Protein AF-0000000079916684 (afdb_homodimer)

Sequence (244 aa):
MSIDHIVPALDAETVTELRAVLAALSDGATPTVSVDRVELPAPVRDAVVQLLALLGEGQSLALGTVADLLTTSQAAEVLGVSDTYVRRLADSGALPIEMRGTHRRFRLSDVLAHREQFPRRSMSIDHIVPALDAETVTELRAVLAALSDGATPTVSVDRVELPAPVRDAVVQLLALLGEGQSLALGTVADLLTTSQAAEVLGVSDTYVRRLADSGALPIEMRGTHRRFRLSDVLAHREQFPRRS

Structure (mmCIF, N/CA/C/O backbone):
data_AF-0000000079916684-model_v1
#
loop_
_entity.id
_entity.type
_entity.pdbx_description
1 polymer 'DNA-binding protein'
#
loop_
_atom_site.group_PDB
_atom_site.id
_atom_site.type_symbol
_atom_site.label_atom_id
_atom_site.label_alt_id
_atom_site.label_comp_id
_atom_site.label_asym_id
_atom_site.label_entity_id
_atom_site.label_seq_id
_atom_site.pdbx_PDB_ins_code
_atom_site.Cartn_x
_atom_site.Cartn_y
_atom_site.Cartn_z
_atom_site.occupancy
_atom_site.B_iso_or_equiv
_atom_site.auth_seq_id
_atom_site.auth_comp_id
_atom_site.auth_asym_id
_atom_site.auth_atom_id
_atom_site.pdbx_PDB_model_num
ATOM 1 N N . MET A 1 1 ? 2.809 9.859 0.798 1 64.69 1 MET A N 1
ATOM 2 C CA . MET A 1 1 ? 2.863 8.648 -0.016 1 64.69 1 MET A CA 1
ATOM 3 C C . MET A 1 1 ? 1.684 8.594 -0.98 1 64.69 1 MET A C 1
ATOM 5 O O . MET A 1 1 ? 0.581 9.023 -0.646 1 64.69 1 MET A O 1
ATOM 9 N N . SER A 1 2 ? 2.039 8.398 -2.258 1 70.94 2 SER A N 1
ATOM 10 C CA . SER A 1 2 ? 0.973 8.383 -3.254 1 70.94 2 SER A CA 1
ATOM 11 C C . SER A 1 2 ? 0.311 7.012 -3.338 1 70.94 2 SER A C 1
ATOM 13 O O . SER A 1 2 ? 0.992 5.996 -3.506 1 70.94 2 SER A O 1
ATOM 15 N N . ILE A 1 3 ? -0.994 7.008 -3.004 1 78 3 ILE A N 1
ATOM 16 C CA . ILE A 1 3 ? -1.747 5.766 -3.127 1 78 3 ILE A CA 1
ATOM 17 C C . ILE A 1 3 ? -2.129 5.535 -4.586 1 78 3 ILE A C 1
ATOM 19 O O . ILE A 1 3 ? -2.83 6.352 -5.191 1 78 3 ILE A O 1
ATOM 23 N N . ASP A 1 4 ? -1.692 4.449 -5.141 1 78.38 4 ASP A N 1
ATOM 24 C CA . ASP A 1 4 ? -1.931 4.164 -6.551 1 78.38 4 ASP A CA 1
ATOM 25 C C . ASP A 1 4 ? -3.146 3.26 -6.734 1 78.38 4 ASP A C 1
ATOM 27 O O . ASP A 1 4 ? -3.932 3.445 -7.664 1 78.38 4 ASP A O 1
ATOM 31 N N . HIS A 1 5 ? -3.262 2.344 -5.777 1 83.88 5 HIS A N 1
ATOM 32 C CA . HIS A 1 5 ? -4.336 1.371 -5.945 1 83.88 5 HIS A CA 1
ATOM 33 C C . HIS A 1 5 ? -4.918 0.956 -4.598 1 83.88 5 HIS A C 1
ATOM 35 O O . HIS A 1 5 ? -4.184 0.835 -3.611 1 83.88 5 HIS A O 1
ATOM 41 N N . ILE A 1 6 ? -6.172 0.781 -4.633 1 89.69 6 ILE A N 1
ATOM 42 C CA . ILE A 1 6 ? -6.852 0.235 -3.465 1 89.69 6 ILE A CA 1
ATOM 43 C C . ILE A 1 6 ? -7.465 -1.119 -3.811 1 89.69 6 ILE A C 1
ATOM 45 O O . ILE A 1 6 ? -8.188 -1.246 -4.805 1 89.69 6 ILE A O 1
ATOM 49 N N . VAL A 1 7 ? -7.125 -2.076 -2.998 1 91 7 VAL A N 1
ATOM 50 C CA . VAL A 1 7 ? -7.781 -3.379 -3.055 1 91 7 VAL A CA 1
ATOM 51 C C . VAL A 1 7 ? -8.891 -3.447 -2.006 1 91 7 VAL A C 1
ATOM 53 O O . VAL A 1 7 ? -8.617 -3.473 -0.804 1 91 7 VAL A O 1
ATOM 56 N N . PRO A 1 8 ? -10.078 -3.516 -2.496 1 89.62 8 PRO A N 1
ATOM 57 C CA . PRO A 1 8 ? -11.156 -3.592 -1.505 1 89.62 8 PRO A CA 1
ATOM 58 C C . PRO A 1 8 ? -11.102 -4.871 -0.675 1 89.62 8 PRO A C 1
ATOM 60 O O . PRO A 1 8 ? -10.539 -5.875 -1.117 1 89.62 8 PRO A O 1
ATOM 63 N N . ALA A 1 9 ? -11.703 -4.805 0.509 1 93.44 9 ALA A N 1
ATOM 64 C CA . ALA A 1 9 ? -11.805 -6 1.345 1 93.44 9 ALA A CA 1
ATOM 65 C C . ALA A 1 9 ? -12.5 -7.133 0.596 1 93.44 9 ALA A C 1
ATOM 67 O O . ALA A 1 9 ? -13.469 -6.902 -0.139 1 93.44 9 ALA A O 1
ATOM 68 N N . LEU A 1 10 ? -11.938 -8.266 0.854 1 94.69 10 LEU A N 1
ATOM 69 C CA . LEU A 1 10 ? -12.523 -9.453 0.245 1 94.69 10 LEU A CA 1
ATOM 70 C C . LEU A 1 10 ? -13.789 -9.867 0.977 1 94.69 10 LEU A C 1
ATOM 72 O O . LEU A 1 10 ? -13.969 -9.547 2.154 1 94.69 10 LEU A O 1
ATOM 76 N N . ASP A 1 11 ? -14.664 -10.562 0.247 1 94.69 11 ASP A N 1
ATOM 77 C CA . ASP A 1 11 ? -15.828 -11.117 0.932 1 94.69 11 ASP A CA 1
ATOM 78 C C . ASP A 1 11 ? -15.422 -12.281 1.84 1 94.69 11 ASP A C 1
ATOM 80 O O . ASP A 1 11 ? -14.32 -12.82 1.716 1 94.69 11 ASP A O 1
ATOM 84 N N . ALA A 1 12 ? -16.266 -12.688 2.805 1 95.12 12 ALA A N 1
ATOM 85 C CA . ALA A 1 12 ? -15.961 -13.664 3.85 1 95.12 12 ALA A CA 1
ATOM 86 C C . ALA A 1 12 ? -15.562 -15.008 3.25 1 95.12 12 ALA A C 1
ATOM 88 O O . ALA A 1 12 ? -14.672 -15.68 3.762 1 95.12 12 ALA A O 1
ATOM 89 N N . GLU A 1 13 ? -16.281 -15.367 2.225 1 95.62 13 GLU A N 1
ATOM 90 C CA . GLU A 1 13 ? -15.984 -16.656 1.591 1 95.62 13 GLU A CA 1
ATOM 91 C C . GLU A 1 13 ? -14.586 -16.656 0.979 1 95.62 13 GLU A C 1
ATOM 93 O O . GLU A 1 13 ? -13.828 -17.609 1.138 1 95.62 13 GLU A O 1
ATOM 98 N N . THR A 1 14 ? -14.25 -15.625 0.333 1 95.56 14 THR A N 1
ATOM 99 C CA . THR A 1 14 ? -12.938 -15.5 -0.302 1 95.56 14 THR A CA 1
ATOM 100 C C . THR A 1 14 ? -11.836 -15.445 0.748 1 95.56 14 THR A C 1
ATOM 102 O O . THR A 1 14 ? -10.758 -16.016 0.559 1 95.56 14 THR A O 1
ATOM 105 N N . VAL A 1 15 ? -12.07 -14.797 1.83 1 96.12 15 VAL A N 1
ATOM 106 C CA . VAL A 1 15 ? -11.102 -14.711 2.918 1 96.12 15 VAL A CA 1
ATOM 107 C C . VAL A 1 15 ? -10.828 -16.109 3.477 1 96.12 15 VAL A C 1
ATOM 109 O O . VAL A 1 15 ? -9.68 -16.484 3.705 1 96.12 15 VAL A O 1
ATOM 112 N N . THR A 1 16 ? -11.906 -16.797 3.74 1 94.69 16 THR A N 1
ATOM 113 C CA . THR A 1 16 ? -11.773 -18.141 4.281 1 94.69 16 THR A CA 1
ATOM 114 C C . THR A 1 16 ? -10.953 -19.031 3.348 1 94.69 16 THR A C 1
ATOM 116 O O . THR A 1 16 ? -10.07 -19.766 3.795 1 94.69 16 THR A O 1
ATOM 119 N N . GLU A 1 17 ? -11.227 -18.922 2.039 1 93.25 17 GLU A N 1
ATOM 120 C CA . GLU A 1 17 ? -10.477 -19.703 1.053 1 93.25 17 GLU A CA 1
ATOM 121 C C . GLU A 1 17 ? -9 -19.312 1.054 1 93.25 17 GLU A C 1
ATOM 123 O O . GLU A 1 17 ? -8.125 -20.172 1.012 1 93.25 17 GLU A O 1
ATOM 128 N N . LEU A 1 18 ? -8.781 -18.047 1.099 1 94.38 18 LEU A N 1
ATOM 129 C CA . LEU A 1 18 ? -7.41 -17.547 1.086 1 94.38 18 LEU A CA 1
ATOM 130 C C . LEU A 1 18 ? -6.652 -18 2.332 1 94.38 18 LEU A C 1
ATOM 132 O O . LEU A 1 18 ? -5.496 -18.406 2.242 1 94.38 18 LEU A O 1
ATOM 136 N N . ARG A 1 19 ? -7.266 -17.969 3.432 1 92 19 ARG A N 1
ATOM 137 C CA . ARG A 1 19 ? -6.621 -18.375 4.676 1 92 19 ARG A CA 1
ATOM 138 C C . ARG A 1 19 ? -6.273 -19.859 4.648 1 92 19 ARG A C 1
ATOM 140 O O . ARG A 1 19 ? -5.254 -20.266 5.207 1 92 19 ARG A O 1
ATOM 147 N N . ALA A 1 20 ? -7.125 -20.594 4.066 1 88.94 20 ALA A N 1
ATOM 148 C CA . ALA A 1 20 ? -6.832 -22.016 3.922 1 88.94 20 ALA A CA 1
ATOM 149 C C . ALA A 1 20 ? -5.586 -22.234 3.072 1 88.94 20 ALA A C 1
ATOM 151 O O . ALA A 1 20 ? -4.754 -23.094 3.389 1 88.94 20 ALA A O 1
ATOM 152 N N . VAL A 1 21 ? -5.484 -21.438 2.006 1 87.38 21 VAL A N 1
ATOM 153 C CA . VAL A 1 21 ? -4.32 -21.531 1.131 1 87.38 21 VAL A CA 1
ATOM 154 C C . VAL A 1 21 ? -3.064 -21.125 1.897 1 87.38 21 VAL A C 1
ATOM 156 O O . VAL A 1 21 ? -2.035 -21.812 1.812 1 87.38 21 VAL A O 1
ATOM 159 N N . LEU A 1 22 ? -3.146 -20.141 2.727 1 88 22 LEU A N 1
ATOM 160 C CA . LEU A 1 22 ? -1.992 -19.609 3.436 1 88 22 LEU A CA 1
ATOM 161 C C . LEU A 1 22 ? -1.571 -20.531 4.57 1 88 22 LEU A C 1
ATOM 163 O O . LEU A 1 22 ? -0.388 -20.594 4.914 1 88 22 LEU A O 1
ATOM 167 N N . ALA A 1 23 ? -2.549 -21.094 5.188 1 83.38 23 ALA A N 1
ATOM 168 C CA . ALA A 1 23 ? -2.256 -22.031 6.27 1 83.38 23 ALA A CA 1
ATOM 169 C C . ALA A 1 23 ? -1.403 -23.203 5.773 1 83.38 23 ALA A C 1
ATOM 171 O O . ALA A 1 23 ? -0.558 -23.719 6.508 1 83.38 23 ALA A O 1
ATOM 172 N N . ALA A 1 24 ? -1.568 -23.5 4.59 1 74.69 24 ALA A N 1
ATOM 173 C CA . ALA A 1 24 ? -0.816 -24.609 4.008 1 74.69 24 ALA A CA 1
ATOM 174 C C . ALA A 1 24 ? 0.635 -24.219 3.75 1 74.69 24 ALA A C 1
ATOM 176 O O . ALA A 1 24 ? 1.522 -25.062 3.715 1 74.69 24 ALA A O 1
ATOM 177 N N . LEU A 1 25 ? 0.892 -22.875 3.604 1 73.56 25 LEU A N 1
ATOM 178 C CA . LEU A 1 25 ? 2.232 -22.359 3.375 1 73.56 25 LEU A CA 1
ATOM 179 C C . LEU A 1 25 ? 3.057 -22.391 4.66 1 73.56 25 LEU A C 1
ATOM 181 O O . LEU A 1 25 ? 4.285 -22.469 4.609 1 73.56 25 LEU A O 1
ATOM 185 N N . SER A 1 26 ? 2.521 -22.094 5.871 1 64.94 26 SER A N 1
ATOM 186 C CA . SER A 1 26 ? 3.195 -21.938 7.156 1 64.94 26 SER A CA 1
ATOM 187 C C . SER A 1 26 ? 3.953 -23.219 7.539 1 64.94 26 SER A C 1
ATOM 189 O O . SER A 1 26 ? 4.77 -23.203 8.461 1 64.94 26 SER A O 1
ATOM 191 N N . ASP A 1 27 ? 3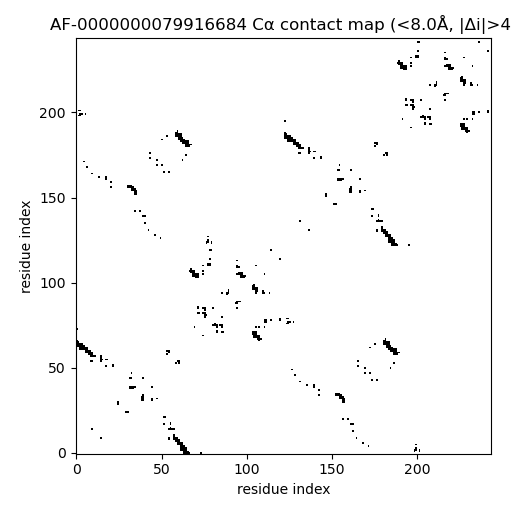.77 -24.344 6.953 1 60.53 27 ASP A N 1
ATOM 192 C CA . ASP A 1 27 ? 4.418 -25.578 7.383 1 60.53 27 ASP A CA 1
ATOM 193 C C . ASP A 1 27 ? 5.91 -25.562 7.051 1 60.53 27 ASP A C 1
ATOM 195 O O . ASP A 1 27 ? 6.586 -26.578 7.16 1 60.53 27 ASP A O 1
ATOM 199 N N . GLY A 1 28 ? 6.5 -24.453 6.992 1 63.53 28 GLY A N 1
ATOM 200 C CA . GLY A 1 28 ? 7.941 -24.312 6.914 1 63.53 28 GLY A CA 1
ATOM 201 C C . GLY A 1 28 ? 8.453 -24.219 5.488 1 63.53 28 GLY A C 1
ATOM 202 O O . GLY A 1 28 ? 9.562 -23.734 5.254 1 63.53 28 GLY A O 1
ATOM 203 N N . ALA A 1 29 ? 7.84 -24.812 4.582 1 75.19 29 ALA A N 1
ATOM 204 C CA . ALA A 1 29 ? 8.391 -24.766 3.23 1 75.19 29 ALA A CA 1
ATOM 205 C C . ALA A 1 29 ? 8.031 -23.438 2.551 1 75.19 29 ALA A C 1
ATOM 207 O O . ALA A 1 29 ? 6.973 -22.859 2.816 1 75.19 29 ALA A O 1
ATOM 208 N N . THR A 1 30 ? 9.031 -22.766 1.977 1 82.94 30 THR A N 1
ATOM 209 C CA . THR A 1 30 ? 8.781 -21.562 1.21 1 82.94 30 THR A CA 1
ATOM 210 C C . THR A 1 30 ? 7.848 -21.844 0.038 1 82.94 30 THR A C 1
ATOM 212 O O . THR A 1 30 ? 8.156 -22.656 -0.831 1 82.94 30 THR A O 1
ATOM 215 N N . PRO A 1 31 ? 6.723 -21.219 0.035 1 87.81 31 PRO A N 1
ATOM 216 C CA . PRO A 1 31 ? 5.777 -21.5 -1.049 1 87.81 31 PRO A CA 1
ATOM 217 C C . PRO A 1 31 ? 6.277 -21.031 -2.408 1 87.81 31 PRO A C 1
ATOM 219 O O . PRO A 1 31 ? 7.078 -20.094 -2.482 1 87.81 31 PRO A O 1
ATOM 222 N N . THR A 1 32 ? 5.891 -21.812 -3.402 1 90.19 32 THR A N 1
ATOM 223 C CA . THR A 1 32 ? 6.141 -21.375 -4.77 1 90.19 32 THR A CA 1
ATOM 224 C C . THR A 1 32 ? 4.957 -20.562 -5.305 1 90.19 32 THR A C 1
ATOM 226 O O . THR A 1 32 ? 3.805 -20.969 -5.16 1 90.19 32 THR A O 1
ATOM 229 N N . VAL A 1 33 ? 5.211 -19.422 -5.809 1 93.06 33 VAL A N 1
ATOM 230 C CA . VAL A 1 33 ? 4.184 -18.609 -6.457 1 93.06 33 VAL A CA 1
ATOM 231 C C . VAL A 1 33 ? 4.473 -18.5 -7.953 1 93.06 33 VAL A C 1
ATOM 233 O O . VAL A 1 33 ? 5.594 -18.188 -8.352 1 93.06 33 VAL A O 1
ATOM 236 N N . SER A 1 34 ? 3.461 -18.812 -8.703 1 92.56 34 SER A N 1
ATOM 237 C CA . SER A 1 34 ? 3.65 -18.797 -10.156 1 92.56 34 SER A CA 1
ATOM 238 C C . SER A 1 34 ? 2.529 -18.031 -10.852 1 92.56 34 SER A C 1
ATOM 240 O O . SER A 1 34 ? 1.405 -17.969 -10.344 1 92.56 34 SER A O 1
ATOM 242 N N . VAL A 1 35 ? 2.852 -17.359 -11.898 1 89.5 35 VAL A N 1
ATOM 243 C CA . VAL A 1 35 ? 1.901 -16.812 -12.867 1 89.5 35 VAL A CA 1
ATOM 244 C C . VAL A 1 35 ? 1.968 -17.625 -14.164 1 89.5 35 VAL A C 1
ATOM 246 O O . VAL A 1 35 ? 3.021 -17.703 -14.797 1 89.5 35 VAL A O 1
ATOM 249 N N . ASP A 1 36 ? 0.863 -18.141 -14.617 1 87.25 36 ASP A N 1
ATOM 250 C CA . ASP A 1 36 ? 0.808 -19.031 -15.781 1 87.25 36 ASP A CA 1
ATOM 251 C C . ASP A 1 36 ? 1.983 -20 -15.789 1 87.25 36 ASP A C 1
ATOM 253 O O . ASP A 1 36 ? 2.688 -20.125 -16.797 1 87.25 36 ASP A O 1
ATOM 257 N N . ARG A 1 37 ? 2.4 -20.578 -14.773 1 82.56 37 ARG A N 1
ATOM 258 C CA . ARG A 1 37 ? 3.365 -21.656 -14.578 1 82.56 37 ARG A CA 1
ATOM 259 C C . ARG A 1 37 ? 4.785 -21.109 -14.484 1 82.56 37 ARG A C 1
ATOM 261 O O . ARG A 1 37 ? 5.746 -21.875 -14.414 1 82.56 37 ARG A O 1
ATOM 268 N N . VAL A 1 38 ? 4.949 -19.891 -14.625 1 88.69 38 VAL A N 1
ATOM 269 C CA . VAL A 1 38 ? 6.266 -19.281 -14.461 1 88.69 38 VAL A CA 1
ATOM 270 C C . VAL A 1 38 ? 6.465 -18.875 -13 1 88.69 38 VAL A C 1
ATOM 272 O O . VAL A 1 38 ? 5.66 -18.109 -12.453 1 88.69 38 VAL A O 1
ATOM 275 N N . GLU A 1 39 ? 7.496 -19.359 -12.438 1 92.19 39 GLU A N 1
ATOM 276 C CA . GLU A 1 39 ? 7.777 -19.047 -11.039 1 92.19 39 GLU A CA 1
ATOM 277 C C . GLU A 1 39 ? 8.312 -17.625 -10.891 1 92.19 39 GLU A C 1
ATOM 279 O O . GLU A 1 39 ? 9.141 -17.172 -11.695 1 92.19 39 GLU A O 1
ATOM 284 N N . LEU A 1 40 ? 7.883 -17.047 -9.852 1 94.44 40 LEU A N 1
ATOM 285 C CA . LEU A 1 40 ? 8.328 -15.68 -9.562 1 94.44 40 LEU A CA 1
ATOM 286 C C . LEU A 1 40 ? 9.648 -15.695 -8.805 1 94.44 40 LEU A C 1
ATOM 288 O O . LEU A 1 40 ? 9.898 -16.594 -8 1 94.44 40 LEU A O 1
ATOM 292 N N . PRO A 1 41 ? 10.516 -14.719 -9.156 1 93.38 41 PRO A N 1
ATOM 293 C CA . PRO A 1 41 ? 11.742 -14.609 -8.352 1 93.38 41 PRO A CA 1
ATOM 294 C C . PRO A 1 41 ? 11.453 -14.414 -6.867 1 93.38 41 PRO A C 1
ATOM 296 O O . PRO A 1 41 ? 10.391 -13.906 -6.5 1 93.38 41 PRO A O 1
ATOM 299 N N . ALA A 1 42 ? 12.414 -14.68 -6.023 1 92.88 42 ALA A N 1
ATOM 300 C CA . ALA A 1 42 ? 12.227 -14.781 -4.578 1 92.88 42 ALA A CA 1
ATOM 301 C C . ALA A 1 42 ? 11.719 -13.477 -3.99 1 92.88 42 ALA A C 1
ATOM 303 O O . ALA A 1 42 ? 10.773 -13.469 -3.199 1 92.88 42 ALA A O 1
ATOM 304 N N . PRO A 1 43 ? 12.297 -12.32 -4.367 1 92.88 43 PRO A N 1
ATOM 305 C CA . PRO A 1 43 ? 11.812 -11.086 -3.756 1 92.88 43 PRO A CA 1
ATOM 306 C C . PRO A 1 43 ? 10.367 -10.766 -4.141 1 92.88 43 PRO A C 1
ATOM 308 O O . PRO A 1 43 ? 9.625 -10.195 -3.342 1 92.88 43 PRO A O 1
ATOM 311 N N . VAL A 1 44 ? 10.023 -11.102 -5.309 1 95.19 44 VAL A N 1
ATOM 312 C CA . VAL A 1 44 ? 8.664 -10.883 -5.785 1 95.19 44 VAL A CA 1
ATOM 313 C C . VAL A 1 44 ? 7.703 -11.836 -5.078 1 95.19 44 VAL A C 1
ATOM 315 O O . VAL A 1 44 ? 6.629 -11.43 -4.625 1 95.19 44 VAL A O 1
ATOM 318 N N . ARG A 1 45 ? 8.125 -13.016 -4.996 1 94.5 45 ARG A N 1
ATOM 319 C CA . ARG A 1 45 ? 7.355 -14.016 -4.258 1 94.5 45 ARG A CA 1
ATOM 320 C C . ARG A 1 45 ? 7.09 -13.555 -2.83 1 94.5 45 ARG A C 1
ATOM 322 O O . ARG A 1 45 ? 5.961 -13.633 -2.346 1 94.5 45 ARG A O 1
ATOM 329 N N . ASP A 1 46 ? 8.109 -13.125 -2.229 1 91.94 46 ASP A N 1
ATOM 330 C CA . ASP A 1 46 ? 7.973 -12.688 -0.841 1 91.94 46 ASP A CA 1
ATOM 331 C C . ASP A 1 46 ? 6.984 -11.531 -0.723 1 91.94 46 ASP A C 1
ATOM 333 O O . ASP A 1 46 ? 6.215 -11.461 0.238 1 91.94 46 ASP A O 1
ATOM 337 N N . ALA A 1 47 ? 6.98 -10.625 -1.659 1 94.06 47 ALA A N 1
ATOM 338 C CA . ALA A 1 47 ? 6.043 -9.508 -1.678 1 94.06 47 ALA A CA 1
ATOM 339 C C . ALA A 1 47 ? 4.609 -9.992 -1.852 1 94.06 47 ALA A C 1
ATOM 341 O O . ALA A 1 47 ? 3.689 -9.484 -1.208 1 94.06 47 ALA A O 1
ATOM 342 N N . VAL A 1 48 ? 4.406 -10.961 -2.701 1 94.88 48 VAL A N 1
ATOM 343 C CA . VAL A 1 48 ? 3.08 -11.516 -2.945 1 94.88 48 VAL A CA 1
ATOM 344 C C . VAL A 1 48 ? 2.562 -12.188 -1.677 1 94.88 48 VAL A C 1
ATOM 346 O O . VAL A 1 48 ? 1.404 -12 -1.295 1 94.88 48 VAL A O 1
ATOM 349 N N . VAL A 1 49 ? 3.395 -12.922 -1.046 1 92.31 49 VAL A N 1
ATOM 350 C CA . VAL A 1 49 ? 2.996 -13.617 0.174 1 92.31 49 VAL A CA 1
ATOM 351 C C . VAL A 1 49 ? 2.59 -12.602 1.238 1 92.31 49 VAL A C 1
ATOM 353 O O . VAL A 1 49 ? 1.622 -12.812 1.972 1 92.31 49 VAL A O 1
ATOM 356 N N . GLN A 1 50 ? 3.336 -11.531 1.309 1 91.44 50 GLN A N 1
ATOM 357 C CA . GLN A 1 50 ? 2.99 -10.484 2.258 1 91.44 50 GLN A CA 1
ATOM 358 C C . GLN A 1 50 ? 1.626 -9.875 1.938 1 91.44 50 GLN A C 1
ATOM 360 O O . GLN A 1 50 ? 0.824 -9.633 2.842 1 91.44 50 GLN A O 1
ATOM 365 N N . LEU A 1 51 ? 1.39 -9.633 0.664 1 94.5 51 LEU A N 1
ATOM 366 C CA . LEU A 1 51 ? 0.097 -9.117 0.228 1 94.5 51 LEU A CA 1
ATOM 367 C C . LEU A 1 51 ? -1.029 -10.062 0.619 1 94.5 51 LEU A C 1
ATOM 369 O O . LEU A 1 51 ? -2.053 -9.633 1.155 1 94.5 51 LEU A O 1
ATOM 373 N N . LEU A 1 52 ? -0.828 -11.336 0.373 1 94.31 52 LEU A N 1
ATOM 374 C CA . LEU A 1 52 ? -1.85 -12.336 0.675 1 94.31 52 LEU A CA 1
ATOM 375 C C . LEU A 1 52 ? -2.154 -12.367 2.168 1 94.31 52 LEU A C 1
ATOM 377 O O . LEU A 1 52 ? -3.311 -12.523 2.566 1 94.31 52 LEU A O 1
ATOM 381 N N . ALA A 1 53 ? -1.105 -12.273 2.949 1 91.75 53 ALA A N 1
ATOM 382 C CA . ALA A 1 53 ? -1.293 -12.258 4.398 1 91.75 53 ALA A CA 1
ATOM 383 C C . ALA A 1 53 ? -2.174 -11.086 4.828 1 91.75 53 ALA A C 1
ATOM 385 O O . ALA A 1 53 ? -3.068 -11.25 5.66 1 91.75 53 ALA A O 1
ATOM 386 N N . LEU A 1 54 ? -1.956 -9.969 4.273 1 91.81 54 LEU A N 1
ATOM 387 C CA . LEU A 1 54 ? -2.725 -8.781 4.629 1 91.81 54 LEU A CA 1
ATOM 388 C C . LEU A 1 54 ? -4.168 -8.906 4.148 1 91.81 54 LEU A C 1
ATOM 390 O O . LEU A 1 54 ? -5.102 -8.555 4.875 1 91.81 54 LEU A O 1
ATOM 394 N N . LEU A 1 55 ? -4.316 -9.438 2.945 1 93.88 55 LEU A N 1
ATOM 395 C CA . LEU A 1 55 ? -5.668 -9.648 2.436 1 93.88 55 LEU A CA 1
ATOM 396 C C . LEU A 1 55 ? -6.445 -10.602 3.334 1 93.88 55 LEU A C 1
ATOM 398 O O . LEU A 1 55 ? -7.648 -10.43 3.533 1 93.88 55 LEU A O 1
ATOM 402 N N . GLY A 1 56 ? -5.727 -11.531 3.803 1 93.25 56 GLY A N 1
ATOM 403 C CA . GLY A 1 56 ? -6.34 -12.523 4.676 1 93.25 56 GLY A CA 1
ATOM 404 C C . GLY A 1 56 ? -6.871 -11.93 5.965 1 93.25 56 GLY A C 1
ATOM 405 O O . GLY A 1 56 ? -7.699 -12.547 6.641 1 93.25 56 GLY A O 1
ATOM 406 N N . GLU A 1 57 ? -6.367 -10.836 6.359 1 90.31 57 GLU A N 1
ATOM 407 C CA . GLU A 1 57 ? -6.859 -10.172 7.562 1 90.31 57 GLU A CA 1
ATOM 408 C C . GLU A 1 57 ? -8.242 -9.57 7.332 1 90.31 57 GLU A C 1
ATOM 410 O O . GLU A 1 57 ? -8.914 -9.156 8.281 1 90.31 57 GLU A O 1
ATOM 415 N N . GLY A 1 58 ? -8.648 -9.492 6.039 1 90.88 58 GLY A N 1
ATOM 416 C CA . GLY A 1 58 ? -10.008 -9.086 5.723 1 90.88 58 GLY A CA 1
ATOM 417 C C . GLY A 1 58 ? -10.172 -7.578 5.641 1 90.88 58 GLY A C 1
ATOM 418 O O . GLY A 1 58 ? -11.297 -7.066 5.719 1 90.88 58 GLY A O 1
ATOM 419 N N . GLN A 1 59 ? -9.164 -6.859 5.59 1 89.31 59 GLN A N 1
ATOM 420 C CA . GLN A 1 59 ? -9.227 -5.406 5.469 1 89.31 59 GLN A CA 1
ATOM 421 C C . GLN A 1 59 ? -8.906 -4.961 4.047 1 89.31 59 GLN A C 1
ATOM 423 O O . GLN A 1 59 ? -8.359 -5.734 3.254 1 89.31 59 GLN A O 1
ATOM 428 N N . SER A 1 60 ? -9.406 -3.727 3.707 1 93.81 60 SER A N 1
ATOM 429 C CA . SER A 1 60 ? -8.953 -3.123 2.457 1 93.81 60 SER A CA 1
ATOM 430 C C . SER A 1 60 ? -7.48 -2.744 2.523 1 93.81 60 SER A C 1
ATOM 432 O O . SER A 1 60 ? -6.953 -2.459 3.602 1 93.81 60 SER A O 1
ATOM 434 N N . LEU A 1 61 ? -6.887 -2.838 1.315 1 93.06 61 LEU A N 1
ATOM 435 C CA . LEU A 1 61 ? -5.449 -2.584 1.287 1 93.06 61 LEU A CA 1
ATOM 436 C C . LEU A 1 61 ? -5.113 -1.459 0.313 1 93.06 61 LEU A C 1
ATOM 438 O O . LEU A 1 61 ? -5.668 -1.401 -0.788 1 93.06 61 LEU A O 1
ATOM 442 N N . ALA A 1 62 ? -4.277 -0.591 0.776 1 91.44 62 ALA A N 1
ATOM 443 C CA . ALA A 1 62 ? -3.707 0.425 -0.104 1 91.44 62 ALA A CA 1
ATOM 444 C C . ALA A 1 62 ? -2.318 0.013 -0.586 1 91.44 62 ALA A C 1
ATOM 446 O O . ALA A 1 62 ? -1.501 -0.476 0.198 1 91.44 62 ALA A O 1
ATOM 447 N N . LEU A 1 63 ? -2.105 0.159 -1.869 1 91 63 LEU A N 1
ATOM 448 C CA . LEU A 1 63 ? -0.799 -0.006 -2.496 1 91 63 LEU A CA 1
ATOM 449 C C . LEU A 1 63 ? -0.294 1.318 -3.057 1 91 63 LEU A C 1
ATOM 451 O O . LEU A 1 63 ? -1.016 2.008 -3.781 1 91 63 LEU A O 1
ATOM 455 N N . GLY A 1 64 ? 0.862 1.627 -2.674 1 87.19 64 GLY A N 1
ATOM 456 C CA . GLY A 1 64 ? 1.436 2.865 -3.174 1 87.19 64 GLY A CA 1
ATOM 457 C C . GLY A 1 64 ? 2.943 2.805 -3.328 1 87.19 64 GLY A C 1
ATOM 458 O O . GLY A 1 64 ? 3.6 1.944 -2.738 1 87.19 64 GLY A O 1
ATOM 459 N N . THR A 1 65 ? 3.445 3.666 -4.117 1 89.62 65 THR A N 1
ATOM 460 C CA . THR A 1 65 ? 4.891 3.771 -4.297 1 89.62 65 THR A CA 1
ATOM 461 C C . THR A 1 65 ? 5.5 4.68 -3.234 1 89.62 65 THR A C 1
ATOM 463 O O . THR A 1 65 ? 4.844 5.602 -2.744 1 89.62 65 THR A O 1
ATOM 466 N N . VAL A 1 66 ? 6.684 4.289 -2.844 1 89.44 66 VAL A N 1
ATOM 467 C CA . VAL A 1 66 ? 7.41 5.086 -1.857 1 89.44 66 VAL A CA 1
ATOM 468 C C . VAL A 1 66 ? 8.656 5.695 -2.5 1 89.44 66 VAL A C 1
ATOM 470 O O . VAL A 1 66 ? 9.422 5 -3.168 1 89.44 66 VAL A O 1
ATOM 473 N N . ALA A 1 67 ? 8.758 6.969 -2.305 1 89.44 67 ALA A N 1
ATOM 474 C CA . ALA A 1 67 ? 9.938 7.652 -2.842 1 89.44 67 ALA A CA 1
ATOM 475 C C . ALA A 1 67 ? 11.195 7.242 -2.088 1 89.44 67 ALA A C 1
ATOM 477 O O . ALA A 1 67 ? 11.125 6.758 -0.957 1 89.44 67 ALA A O 1
ATOM 478 N N . ASP A 1 68 ? 12.305 7.492 -2.77 1 91.88 68 ASP A N 1
ATOM 479 C CA . ASP A 1 68 ? 13.586 7.176 -2.15 1 91.88 68 ASP A CA 1
ATOM 480 C C . ASP A 1 68 ? 13.906 8.156 -1.023 1 91.88 68 ASP A C 1
ATOM 482 O O . ASP A 1 68 ? 14.523 7.777 -0.024 1 91.88 68 ASP A O 1
ATOM 486 N N . LEU A 1 69 ? 13.539 9.422 -1.271 1 95 69 LEU A N 1
ATOM 487 C CA . LEU A 1 69 ? 13.719 10.453 -0.255 1 95 69 LEU A CA 1
ATOM 488 C C . LEU A 1 69 ? 12.383 10.828 0.381 1 95 69 LEU A C 1
ATOM 490 O O . LEU A 1 69 ? 11.469 11.281 -0.309 1 95 69 LEU A O 1
ATOM 494 N N . LEU A 1 70 ? 12.391 10.703 1.69 1 95.06 70 LEU A N 1
ATOM 495 C CA . LEU A 1 70 ? 11.141 10.844 2.43 1 95.06 70 LEU A CA 1
ATOM 496 C C . LEU A 1 70 ? 11.117 12.156 3.209 1 95.06 70 LEU A C 1
ATOM 498 O O . LEU A 1 70 ? 12.148 12.594 3.732 1 95.06 70 LEU A O 1
ATOM 502 N N . THR A 1 71 ? 9.945 12.719 3.316 1 94.19 71 THR A N 1
ATOM 503 C CA . THR A 1 71 ? 9.734 13.789 4.281 1 94.19 71 THR A CA 1
ATOM 504 C C . THR A 1 71 ? 9.711 13.242 5.703 1 94.19 71 THR A C 1
ATOM 506 O O . THR A 1 71 ? 9.68 12.023 5.906 1 94.19 71 THR A O 1
ATOM 509 N N . THR A 1 72 ? 9.672 14.133 6.664 1 95.38 72 THR A N 1
ATOM 510 C CA . THR A 1 72 ? 9.586 13.742 8.07 1 95.38 72 THR A CA 1
ATOM 511 C C . THR A 1 72 ? 8.32 12.938 8.336 1 95.38 72 THR A C 1
ATOM 513 O O . THR A 1 72 ? 8.375 11.875 8.961 1 95.38 72 THR A O 1
ATOM 516 N N . SER A 1 73 ? 7.227 13.359 7.801 1 91.31 73 SER A N 1
ATOM 517 C CA . SER A 1 73 ? 5.953 12.688 8.031 1 91.31 73 SER A CA 1
ATOM 518 C C . SER A 1 73 ? 5.934 11.305 7.387 1 91.31 73 SER A C 1
ATOM 520 O O . SER A 1 73 ? 5.395 10.352 7.957 1 91.31 73 SER A O 1
ATOM 522 N N . GLN A 1 74 ? 6.512 11.227 6.219 1 89.19 74 GLN A N 1
ATOM 523 C CA . GLN A 1 74 ? 6.59 9.93 5.547 1 89.19 74 GLN A CA 1
ATOM 524 C C . GLN A 1 74 ? 7.492 8.969 6.312 1 89.19 74 GLN A C 1
ATOM 526 O O . GLN A 1 74 ? 7.164 7.789 6.465 1 89.19 74 GLN A O 1
ATOM 531 N N . ALA A 1 75 ? 8.539 9.438 6.773 1 94.5 75 ALA A N 1
ATOM 532 C CA . ALA A 1 75 ? 9.438 8.617 7.582 1 94.5 75 ALA A CA 1
ATOM 533 C C . ALA A 1 75 ? 8.742 8.125 8.852 1 94.5 75 ALA A C 1
ATOM 535 O O . ALA A 1 75 ? 8.867 6.961 9.227 1 94.5 75 ALA A O 1
ATOM 536 N N . ALA A 1 76 ? 8.047 9.039 9.469 1 93.19 76 ALA A N 1
ATOM 537 C CA . ALA A 1 76 ? 7.285 8.695 10.664 1 93.19 76 ALA A CA 1
ATOM 538 C C . ALA A 1 76 ? 6.285 7.582 10.383 1 93.19 76 ALA A C 1
ATOM 540 O O . ALA A 1 76 ? 6.156 6.637 11.164 1 93.19 76 ALA A O 1
ATOM 541 N N . GLU A 1 77 ? 5.656 7.66 9.25 1 87.25 77 GLU A N 1
ATOM 542 C CA . GLU A 1 77 ? 4.684 6.656 8.844 1 87.25 77 GLU A CA 1
ATOM 543 C C . GLU A 1 77 ? 5.348 5.297 8.633 1 87.25 77 GLU A C 1
ATOM 545 O O . GLU A 1 77 ? 4.836 4.273 9.094 1 87.25 77 GLU A O 1
ATOM 550 N N . VAL A 1 78 ? 6.441 5.258 8 1 89.12 78 VAL A N 1
ATOM 551 C CA . VAL A 1 78 ? 7.164 4.023 7.715 1 89.12 78 VAL A CA 1
ATOM 552 C C . VAL A 1 78 ? 7.633 3.383 9.016 1 89.12 78 VAL A C 1
ATOM 554 O O . VAL A 1 78 ? 7.562 2.162 9.18 1 89.12 78 VAL A O 1
ATOM 557 N N . LEU A 1 79 ? 8.062 4.207 9.953 1 91.75 79 LEU A N 1
ATOM 558 C CA . LEU A 1 79 ? 8.609 3.711 11.211 1 91.75 79 LEU A CA 1
ATOM 559 C C . LEU A 1 79 ? 7.496 3.393 12.195 1 91.75 79 LEU A C 1
ATOM 561 O O . LEU A 1 79 ? 7.715 2.672 13.172 1 91.75 79 LEU A O 1
ATOM 565 N N . GLY A 1 80 ? 6.324 3.986 11.984 1 89.12 80 GLY A N 1
ATOM 566 C CA . GLY A 1 80 ? 5.242 3.82 12.945 1 89.12 80 GLY A CA 1
ATOM 567 C C . GLY A 1 80 ? 5.445 4.621 14.219 1 89.12 80 GLY A C 1
ATOM 568 O O . GLY A 1 80 ? 5.156 4.133 15.312 1 89.12 80 GLY A O 1
ATOM 569 N N . VAL A 1 81 ? 6.012 5.773 14.078 1 92.5 81 VAL A N 1
ATOM 570 C CA . VAL A 1 81 ? 6.289 6.641 15.219 1 92.5 81 VAL A CA 1
ATOM 571 C C . VAL A 1 81 ? 5.789 8.055 14.938 1 92.5 81 VAL A C 1
ATOM 573 O O . VAL A 1 81 ? 5.266 8.328 13.852 1 92.5 81 VAL A O 1
ATOM 576 N N . SER A 1 82 ? 5.848 8.867 15.867 1 94.06 82 SER A N 1
ATOM 577 C CA . SER A 1 82 ? 5.434 10.258 15.711 1 94.06 82 SER A CA 1
ATOM 578 C C . SER A 1 82 ? 6.453 11.055 14.898 1 94.06 82 SER A C 1
ATOM 580 O O . SER A 1 82 ? 7.637 10.711 14.875 1 94.06 82 SER A O 1
ATOM 582 N N . ASP A 1 83 ? 6.047 12.141 14.352 1 94.75 83 ASP A N 1
ATOM 583 C CA . ASP A 1 83 ? 6.945 13.07 13.672 1 94.75 83 ASP A CA 1
ATOM 584 C C . ASP A 1 83 ? 7.996 13.617 14.633 1 94.75 83 ASP A C 1
ATOM 586 O O . ASP A 1 83 ? 9.156 13.805 14.258 1 94.75 83 ASP A O 1
ATOM 590 N N . THR A 1 84 ? 7.488 13.93 15.773 1 97.69 84 THR A N 1
ATOM 591 C CA . THR A 1 84 ? 8.367 14.477 16.797 1 97.69 84 THR A CA 1
ATOM 592 C C . THR A 1 84 ? 9.539 13.531 17.062 1 97.69 84 THR A C 1
ATOM 594 O O . THR A 1 84 ? 10.688 13.961 17.172 1 97.69 84 THR A O 1
ATOM 597 N N . TYR A 1 85 ? 9.266 12.25 17.141 1 97.31 85 TYR A N 1
ATOM 598 C CA . TYR A 1 85 ? 10.32 11.266 17.375 1 97.31 85 TYR A CA 1
ATOM 599 C C . TYR A 1 85 ? 11.297 11.227 16.203 1 97.31 85 TYR A C 1
ATOM 601 O O . TYR A 1 85 ? 12.508 11.141 16.391 1 97.31 85 TYR A O 1
ATOM 609 N N . VAL A 1 86 ? 10.828 11.266 15.047 1 97.38 86 VAL A N 1
ATOM 610 C CA . VAL A 1 86 ? 11.695 11.266 13.867 1 97.38 86 VAL A CA 1
ATOM 611 C C . VAL A 1 86 ? 12.633 12.469 13.922 1 97.38 86 VAL A C 1
ATOM 613 O O . VAL A 1 86 ? 13.828 12.344 13.617 1 97.38 86 VAL A O 1
ATOM 616 N N . ARG A 1 87 ? 12.133 13.602 14.266 1 97.94 87 ARG A N 1
ATOM 617 C CA . ARG A 1 87 ? 12.969 14.797 14.383 1 97.94 87 ARG A CA 1
ATOM 618 C C . ARG A 1 87 ? 14.062 14.594 15.422 1 97.94 87 ARG A C 1
ATOM 620 O O . ARG A 1 87 ? 15.203 15.008 15.211 1 97.94 87 ARG A O 1
ATOM 627 N N . ARG A 1 88 ? 13.688 13.898 16.453 1 97.69 88 ARG A N 1
ATOM 628 C CA . ARG A 1 88 ? 14.68 13.609 17.484 1 97.69 88 ARG A CA 1
ATOM 629 C C . ARG A 1 88 ? 15.766 12.688 16.938 1 97.69 88 ARG A C 1
ATOM 631 O O . ARG A 1 88 ? 16.953 12.875 17.25 1 97.69 88 ARG A O 1
ATOM 638 N N . LEU A 1 89 ? 15.352 11.695 16.266 1 97.38 89 LEU A N 1
ATOM 639 C CA . LEU A 1 89 ? 16.312 10.781 15.664 1 97.38 89 LEU A CA 1
ATOM 640 C C . LEU A 1 89 ? 17.25 11.523 14.719 1 97.38 89 LEU A C 1
ATOM 642 O O . LEU A 1 89 ? 18.453 11.25 14.688 1 97.38 89 LEU A O 1
ATOM 646 N N . ALA A 1 90 ? 16.688 12.43 13.961 1 97.12 90 ALA A N 1
ATOM 647 C CA . ALA A 1 90 ? 17.484 13.234 13.031 1 97.12 90 ALA A CA 1
ATOM 648 C C . ALA A 1 90 ? 18.484 14.109 13.773 1 97.12 90 ALA A C 1
ATOM 650 O O . ALA A 1 90 ? 19.672 14.141 13.43 1 97.12 90 ALA A O 1
ATOM 651 N N . ASP A 1 91 ? 17.984 14.711 14.773 1 97 91 ASP A N 1
ATOM 652 C CA . ASP A 1 91 ? 18.812 15.641 15.539 1 97 91 ASP A CA 1
ATOM 653 C C . ASP A 1 91 ? 19.953 14.906 16.25 1 97 91 ASP A C 1
ATOM 655 O O . ASP A 1 91 ? 21.047 15.445 16.391 1 97 91 ASP A O 1
ATOM 659 N N . SER A 1 92 ? 19.719 13.727 16.641 1 96.94 92 SER A N 1
ATOM 660 C CA . SER A 1 92 ? 20.719 12.938 17.359 1 96.94 92 SER A CA 1
ATOM 661 C C . SER A 1 92 ? 21.703 12.273 16.391 1 96.94 92 SER A C 1
ATOM 663 O O . SER A 1 92 ? 22.719 11.734 16.812 1 96.94 92 SER A O 1
ATOM 665 N N . GLY A 1 93 ? 21.297 12.148 15.234 1 96.19 93 GLY A N 1
ATOM 666 C CA . GLY A 1 93 ? 22.141 11.5 14.234 1 96.19 93 GLY A CA 1
ATOM 667 C C . GLY A 1 93 ? 21.828 10.031 14.055 1 96.19 93 GLY A C 1
ATOM 668 O O . GLY A 1 93 ? 22.422 9.367 13.203 1 96.19 93 GLY A O 1
ATOM 669 N N . ALA A 1 94 ? 20.938 9.57 14.742 1 96.5 94 ALA A N 1
ATOM 670 C CA . ALA A 1 94 ? 20.562 8.156 14.672 1 96.5 94 ALA A CA 1
ATOM 671 C C . ALA A 1 94 ? 19.891 7.832 13.336 1 96.5 94 ALA A C 1
ATOM 673 O O . ALA A 1 94 ? 19.938 6.691 12.867 1 96.5 94 ALA A O 1
ATOM 674 N N . LEU A 1 95 ? 19.281 8.789 12.805 1 97.62 95 LEU A N 1
ATOM 675 C CA . LEU A 1 95 ? 18.703 8.703 11.461 1 97.62 95 LEU A CA 1
ATOM 676 C C . LEU A 1 95 ? 19.266 9.789 10.555 1 97.62 95 LEU A C 1
ATOM 678 O O . LEU A 1 95 ? 18.891 10.953 10.664 1 97.62 95 LEU A O 1
ATOM 682 N N . PRO A 1 96 ? 20.125 9.406 9.664 1 97.75 96 PRO A N 1
ATOM 683 C CA . PRO A 1 96 ? 20.797 10.398 8.828 1 97.75 96 PRO A CA 1
ATOM 684 C C . PRO A 1 96 ? 19.812 11.227 7.996 1 97.75 96 PRO A C 1
ATOM 686 O O . PRO A 1 96 ? 18.766 10.719 7.586 1 97.75 96 PRO A O 1
ATOM 689 N N . ILE A 1 97 ? 20.172 12.484 7.688 1 97.31 97 ILE A N 1
ATOM 690 C CA . ILE A 1 97 ? 19.328 13.383 6.906 1 97.31 97 ILE A CA 1
ATOM 691 C C . ILE A 1 97 ? 20.047 13.797 5.633 1 97.31 97 ILE A C 1
ATOM 693 O O . ILE A 1 97 ? 21.281 13.828 5.594 1 97.31 97 ILE A O 1
ATOM 697 N N . GLU A 1 98 ? 19.297 13.961 4.598 1 96.62 98 GLU A N 1
ATOM 698 C CA . GLU A 1 98 ? 19.719 14.617 3.363 1 96.62 98 GLU A CA 1
ATOM 699 C C . GLU A 1 98 ? 18.938 15.914 3.139 1 96.62 98 GLU A C 1
ATOM 701 O O . GLU A 1 98 ? 17.703 15.914 3.164 1 96.62 98 GLU A O 1
ATOM 706 N N . MET A 1 99 ? 19.719 16.953 2.848 1 94.06 99 MET A N 1
ATOM 707 C CA . MET A 1 99 ? 19.047 18.234 2.676 1 94.06 99 MET A CA 1
ATOM 708 C C . MET A 1 99 ? 18.656 18.453 1.22 1 94.06 99 MET A C 1
ATOM 710 O O . MET A 1 99 ? 19.469 18.234 0.314 1 94.06 99 MET A O 1
ATOM 714 N N . ARG A 1 100 ? 17.453 18.734 1.02 1 93.06 100 ARG A N 1
ATOM 715 C CA . ARG A 1 100 ? 16.922 19.25 -0.235 1 93.06 100 ARG A CA 1
ATOM 716 C C . ARG A 1 100 ? 16.469 20.703 -0.084 1 93.06 100 ARG A C 1
ATOM 718 O O . ARG A 1 100 ? 15.328 20.984 0.282 1 93.06 100 ARG A O 1
ATOM 725 N N . GLY A 1 101 ? 17.438 21.641 -0.614 1 94.06 101 GLY A N 1
ATOM 726 C CA . GLY A 1 101 ? 17.203 23.016 -0.213 1 94.06 101 GLY A CA 1
ATOM 727 C C . GLY A 1 101 ? 17.25 23.219 1.29 1 94.06 101 GLY A C 1
ATOM 728 O O . GLY A 1 101 ? 18.266 22.922 1.927 1 94.06 101 GLY A O 1
ATOM 729 N N . THR A 1 102 ? 16.078 23.641 1.903 1 94.5 102 THR A N 1
ATOM 730 C CA . THR A 1 102 ? 16.016 23.891 3.34 1 94.5 102 THR A CA 1
ATOM 731 C C . THR A 1 102 ? 15.344 22.719 4.059 1 94.5 102 THR A C 1
ATOM 733 O O . THR A 1 102 ? 15.32 22.672 5.289 1 94.5 102 THR A O 1
ATOM 736 N N . HIS A 1 103 ? 14.891 21.812 3.291 1 95 103 HIS A N 1
ATOM 737 C CA . HIS A 1 103 ? 14.086 20.75 3.885 1 95 103 HIS A CA 1
ATOM 738 C C . HIS A 1 103 ? 14.922 19.5 4.16 1 95 103 HIS A C 1
ATOM 740 O O . HIS A 1 103 ? 15.758 19.125 3.338 1 95 103 HIS A O 1
ATOM 746 N N . ARG A 1 104 ? 14.688 18.922 5.348 1 96.56 104 ARG A N 1
ATOM 747 C CA . ARG A 1 104 ? 15.289 17.641 5.684 1 96.56 104 ARG A CA 1
ATOM 748 C C . ARG A 1 104 ? 14.586 16.5 4.941 1 96.56 104 ARG A C 1
ATOM 750 O O . ARG A 1 104 ? 13.367 16.5 4.812 1 96.56 104 ARG A O 1
ATOM 757 N N . ARG A 1 105 ? 15.445 15.641 4.445 1 97.81 105 ARG A N 1
ATOM 758 C CA . ARG A 1 105 ? 14.922 14.414 3.846 1 97.81 105 ARG A CA 1
ATOM 759 C C . ARG A 1 105 ? 15.625 13.188 4.41 1 97.81 105 ARG A C 1
ATOM 761 O O . ARG A 1 105 ? 16.719 13.289 4.953 1 97.81 105 ARG A O 1
ATOM 768 N N . PHE A 1 106 ? 14.875 12.094 4.336 1 97.62 106 PHE A N 1
ATOM 769 C CA . PHE A 1 106 ? 15.383 10.82 4.836 1 97.62 106 PHE A CA 1
ATOM 770 C C . PHE A 1 106 ? 15.422 9.781 3.729 1 97.62 106 PHE A C 1
ATOM 772 O O . PHE A 1 106 ? 14.438 9.578 3.021 1 97.62 106 PHE A O 1
ATOM 779 N N . ARG A 1 107 ? 16.578 9.203 3.605 1 96.81 107 ARG A N 1
ATOM 780 C CA . ARG A 1 107 ? 16.625 8.102 2.645 1 96.81 107 ARG A CA 1
ATOM 781 C C . ARG A 1 107 ? 15.812 6.91 3.127 1 96.81 107 ARG A C 1
ATOM 783 O O . ARG A 1 107 ? 15.93 6.496 4.281 1 96.81 107 ARG A O 1
ATOM 790 N N . LEU A 1 108 ? 15 6.379 2.215 1 95.44 108 LEU A N 1
ATOM 791 C CA . LEU A 1 108 ? 14.18 5.223 2.551 1 95.44 108 LEU A CA 1
ATOM 792 C C . LEU A 1 108 ? 15.031 4.09 3.104 1 95.44 108 LEU A C 1
ATOM 794 O O . LEU A 1 108 ? 14.664 3.445 4.09 1 95.44 108 LEU A O 1
ATOM 798 N N . SER A 1 109 ? 16.109 3.809 2.49 1 94.62 109 SER A N 1
ATOM 799 C CA . SER A 1 109 ? 17.016 2.74 2.922 1 94.62 109 SER A CA 1
ATOM 800 C C . SER A 1 109 ? 17.438 2.928 4.375 1 94.62 109 SER A C 1
ATOM 802 O O . SER A 1 109 ? 17.484 1.962 5.141 1 94.62 109 SER A O 1
ATOM 804 N N . ASP A 1 110 ? 17.688 4.137 4.762 1 96.56 110 ASP A N 1
ATOM 805 C CA . ASP A 1 110 ? 18.094 4.43 6.129 1 96.56 110 ASP A CA 1
ATOM 806 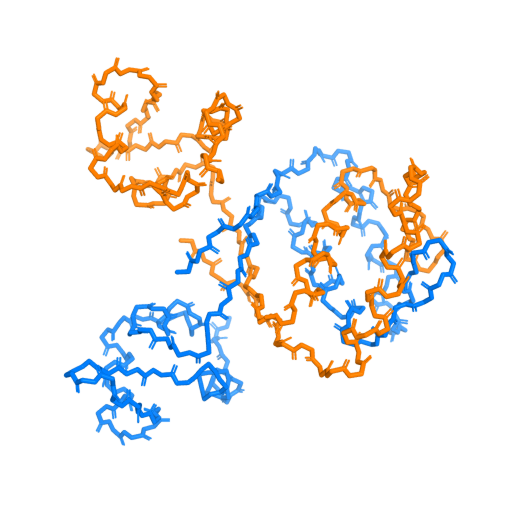C C . ASP A 1 110 ? 16.953 4.227 7.105 1 96.56 110 ASP A C 1
ATOM 808 O O . ASP A 1 110 ? 17.141 3.719 8.211 1 96.56 110 ASP A O 1
ATOM 812 N N . VAL A 1 111 ? 15.828 4.664 6.691 1 95.62 111 VAL A N 1
ATOM 813 C CA . VAL A 1 111 ? 14.641 4.527 7.523 1 95.62 111 VAL A CA 1
ATOM 814 C C . VAL A 1 111 ? 14.336 3.051 7.75 1 95.62 111 VAL A C 1
ATOM 816 O O . VAL A 1 111 ? 14.055 2.635 8.883 1 95.62 111 VAL A O 1
ATOM 819 N N . LEU A 1 112 ? 14.445 2.254 6.746 1 92.94 112 LEU A N 1
ATOM 820 C CA . LEU A 1 112 ? 14.188 0.822 6.859 1 92.94 112 LEU A CA 1
ATOM 821 C C . LEU A 1 112 ? 15.242 0.151 7.734 1 92.94 112 LEU A C 1
ATOM 823 O O . LEU A 1 112 ? 14.922 -0.739 8.523 1 92.94 112 LEU A O 1
ATOM 827 N N . ALA A 1 113 ? 16.438 0.551 7.535 1 93.81 113 ALA A N 1
ATOM 828 C CA . ALA A 1 113 ? 17.5 0.013 8.367 1 93.81 113 ALA A CA 1
ATOM 829 C C . ALA A 1 113 ? 17.25 0.297 9.844 1 93.81 113 ALA A C 1
ATOM 831 O O . ALA A 1 113 ? 17.469 -0.564 10.695 1 93.81 113 ALA A O 1
ATOM 832 N N . HIS A 1 114 ? 16.812 1.44 10.062 1 94.5 114 HIS A N 1
ATOM 833 C CA . HIS A 1 114 ? 16.5 1.804 11.445 1 94.5 114 HIS A CA 1
ATOM 834 C C . HIS A 1 114 ? 15.359 0.964 11.992 1 94.5 114 HIS A C 1
ATOM 836 O O . HIS A 1 114 ? 15.398 0.52 13.141 1 94.5 114 HIS A O 1
ATOM 842 N N . ARG A 1 115 ? 14.359 0.826 11.234 1 90.5 115 ARG A N 1
ATOM 843 C CA . ARG A 1 115 ? 13.203 0.035 11.633 1 90.5 115 ARG A CA 1
ATOM 844 C C . ARG A 1 115 ? 13.609 -1.39 11.992 1 90.5 115 ARG A C 1
ATOM 846 O O . ARG A 1 115 ? 13.07 -1.974 12.938 1 90.5 115 ARG A O 1
ATOM 853 N N . GLU A 1 116 ? 14.492 -1.993 11.234 1 87.56 116 GLU A N 1
ATOM 854 C CA . GLU A 1 116 ? 14.961 -3.357 11.461 1 87.56 116 GLU A CA 1
ATOM 855 C C . GLU A 1 116 ? 15.734 -3.467 12.773 1 87.56 116 GLU A C 1
ATOM 857 O O . GLU A 1 116 ? 15.711 -4.512 13.422 1 87.56 116 GLU A O 1
ATOM 862 N N . GLN A 1 117 ? 16.375 -2.428 13.031 1 86.25 117 GLN A N 1
ATOM 863 C CA . GLN A 1 117 ? 17.172 -2.412 14.25 1 86.25 117 GLN A CA 1
ATOM 864 C C . GLN A 1 117 ? 16.281 -2.248 15.484 1 86.25 117 GLN A C 1
ATOM 866 O O . GLN A 1 117 ? 16.609 -2.754 16.562 1 86.25 117 GLN A O 1
ATOM 871 N N . PHE A 1 118 ? 15.172 -1.573 15.289 1 79.5 118 PHE A N 1
ATOM 872 C CA . PHE A 1 118 ? 14.258 -1.303 16.391 1 79.5 118 PHE A CA 1
ATOM 873 C C . PHE A 1 118 ? 12.828 -1.676 16.016 1 79.5 118 PHE A C 1
ATOM 875 O O . PHE A 1 118 ? 11.969 -0.803 15.867 1 79.5 118 PHE A O 1
ATOM 882 N N . PRO A 1 119 ? 12.641 -2.926 15.891 1 68.38 119 PRO A N 1
ATOM 883 C CA . PRO A 1 119 ? 11.312 -3.334 15.43 1 68.38 119 PRO A CA 1
ATOM 884 C C . PRO A 1 119 ? 10.203 -2.924 16.391 1 68.38 119 PRO A C 1
ATOM 886 O O . PRO A 1 119 ? 10.438 -2.814 17.609 1 68.38 119 PRO A O 1
ATOM 889 N N . ARG A 1 120 ? 9.164 -2.264 15.75 1 62.75 120 ARG A N 1
ATOM 890 C CA . ARG A 1 120 ? 8.016 -1.858 16.547 1 62.75 120 ARG A CA 1
ATOM 891 C C . ARG A 1 120 ? 7.648 -2.936 17.562 1 62.75 120 ARG A C 1
ATOM 893 O O . ARG A 1 120 ? 7.586 -4.121 17.234 1 62.75 120 ARG A O 1
ATOM 900 N N . ARG A 1 121 ? 7.863 -2.549 18.781 1 48.62 121 ARG A N 1
ATOM 901 C CA . ARG A 1 121 ? 7.438 -3.492 19.797 1 48.62 121 ARG A CA 1
ATOM 902 C C . ARG A 1 121 ? 5.965 -3.85 19.641 1 48.62 121 ARG A C 1
ATOM 904 O O . ARG A 1 121 ? 5.105 -2.965 19.609 1 48.62 121 ARG A O 1
ATOM 911 N N . SER A 1 122 ? 5.723 -4.91 18.672 1 37.09 122 SER A N 1
ATOM 912 C CA . SER A 1 122 ? 4.375 -5.445 18.828 1 37.09 122 SER A CA 1
ATOM 913 C C . SER A 1 122 ? 4.078 -5.773 20.297 1 37.09 122 SER A C 1
ATOM 915 O O . SER A 1 122 ? 4.98 -6.129 21.047 1 37.09 122 SER A O 1
ATOM 917 N N . MET B 1 1 ? -3.148 6.605 6.992 1 65.31 1 MET B N 1
ATOM 918 C CA . MET B 1 1 ? -3.07 5.211 6.574 1 65.31 1 MET B CA 1
ATOM 919 C C . MET B 1 1 ? -1.857 4.523 7.195 1 65.31 1 MET B C 1
ATOM 921 O O . MET B 1 1 ? -0.809 5.145 7.371 1 65.31 1 MET B O 1
ATOM 925 N N . SER B 1 2 ? -2.156 3.377 7.832 1 71.19 2 SER B N 1
ATOM 926 C CA . SER B 1 2 ? -1.062 2.684 8.5 1 71.19 2 SER B CA 1
ATOM 927 C C . SER B 1 2 ? -0.272 1.819 7.527 1 71.19 2 SER B C 1
ATOM 929 O O . SER B 1 2 ? -0.845 0.988 6.82 1 71.19 2 SER B O 1
ATOM 931 N N . ILE B 1 3 ? 1.002 2.195 7.359 1 77.81 3 ILE B N 1
ATOM 932 C CA . ILE B 1 3 ? 1.872 1.383 6.52 1 77.81 3 ILE B CA 1
ATOM 933 C C . ILE B 1 3 ? 2.33 0.147 7.289 1 77.81 3 ILE B C 1
ATOM 935 O O . ILE B 1 3 ? 2.971 0.263 8.336 1 77.81 3 ILE B O 1
ATOM 939 N N . ASP B 1 4 ? 2.027 -0.998 6.789 1 77.81 4 ASP B N 1
ATOM 940 C CA . ASP B 1 4 ? 2.348 -2.24 7.484 1 77.81 4 ASP B CA 1
ATOM 941 C C . ASP B 1 4 ? 3.641 -2.852 6.949 1 77.81 4 ASP B C 1
ATOM 943 O O . ASP B 1 4 ? 4.441 -3.395 7.715 1 77.81 4 ASP B O 1
ATOM 947 N N . HIS B 1 5 ? 3.793 -2.686 5.625 1 83.69 5 HIS B N 1
ATOM 948 C CA . HIS B 1 5 ? 4.953 -3.334 5.027 1 83.69 5 HIS B CA 1
ATOM 949 C C . HIS B 1 5 ? 5.512 -2.508 3.873 1 83.69 5 HIS B C 1
ATOM 951 O O . HIS B 1 5 ? 4.758 -1.879 3.129 1 83.69 5 HIS B O 1
ATOM 957 N N . ILE B 1 6 ? 6.773 -2.545 3.811 1 89.81 6 ILE B N 1
ATOM 958 C CA . ILE B 1 6 ? 7.453 -1.934 2.672 1 89.81 6 ILE B CA 1
ATOM 959 C C . ILE B 1 6 ? 8.195 -3.006 1.875 1 89.81 6 ILE B C 1
ATOM 961 O O . ILE B 1 6 ? 8.961 -3.787 2.439 1 89.81 6 ILE B O 1
ATOM 965 N N . VAL B 1 7 ? 7.902 -3.014 0.612 1 91 7 VAL B N 1
ATOM 966 C CA . VAL B 1 7 ? 8.664 -3.828 -0.329 1 91 7 VAL B CA 1
ATOM 967 C C . VAL B 1 7 ? 9.734 -2.975 -1.003 1 91 7 VAL B C 1
ATOM 969 O O . VAL B 1 7 ? 9.422 -2.082 -1.795 1 91 7 VAL B O 1
ATOM 972 N N . PRO B 1 8 ? 10.945 -3.303 -0.688 1 89.5 8 PRO B N 1
ATOM 973 C CA . PRO B 1 8 ? 11.984 -2.504 -1.337 1 89.5 8 PRO B CA 1
ATOM 974 C C . PRO B 1 8 ? 12.008 -2.68 -2.854 1 89.5 8 PRO B C 1
ATOM 976 O O . PRO B 1 8 ? 11.531 -3.697 -3.367 1 89.5 8 PRO B O 1
ATOM 979 N N . ALA B 1 9 ? 12.562 -1.672 -3.529 1 93.5 9 ALA B N 1
ATOM 980 C CA . ALA B 1 9 ? 12.734 -1.776 -4.977 1 93.5 9 ALA B CA 1
ATOM 981 C C . ALA B 1 9 ? 13.539 -3.02 -5.348 1 93.5 9 ALA B C 1
ATOM 983 O O . ALA B 1 9 ? 14.508 -3.363 -4.668 1 93.5 9 ALA B O 1
ATOM 984 N N . LEU B 1 10 ? 13.039 -3.584 -6.41 1 94.62 10 LEU B N 1
ATOM 985 C CA . LEU B 1 10 ? 13.734 -4.766 -6.914 1 94.62 10 LEU B CA 1
ATOM 986 C C . LEU B 1 10 ? 15.008 -4.371 -7.656 1 94.62 10 LEU B C 1
ATOM 988 O O . LEU B 1 10 ? 15.117 -3.248 -8.156 1 94.62 10 LEU B O 1
ATOM 992 N N . ASP B 1 11 ? 15.961 -5.305 -7.691 1 94.69 11 ASP B N 1
ATOM 993 C CA . ASP B 1 11 ? 17.141 -5.043 -8.516 1 94.69 11 ASP B CA 1
ATOM 994 C C . ASP B 1 11 ? 16.781 -5.117 -10 1 94.69 11 ASP B C 1
ATOM 996 O O . ASP B 1 11 ? 15.734 -5.641 -10.375 1 94.69 11 ASP B O 1
ATOM 1000 N N . ALA B 1 12 ? 17.625 -4.562 -10.906 1 95.12 12 ALA B N 1
ATOM 1001 C CA . ALA B 1 12 ? 17.344 -4.398 -12.328 1 95.12 12 ALA B CA 1
ATOM 1002 C C . ALA B 1 12 ? 17.078 -5.746 -12.992 1 95.12 12 ALA B C 1
ATOM 1004 O O . ALA B 1 12 ? 16.219 -5.852 -13.875 1 95.12 12 ALA B O 1
ATOM 1005 N N . GLU B 1 13 ? 17.859 -6.703 -12.586 1 95.62 13 GLU B N 1
ATOM 1006 C CA . GLU B 1 13 ? 17.688 -8.023 -13.18 1 95.62 13 GLU B CA 1
ATOM 1007 C C . GLU B 1 13 ? 16.328 -8.609 -12.836 1 95.62 13 GLU B C 1
ATOM 1009 O O . GLU B 1 13 ? 15.641 -9.156 -13.703 1 95.62 13 GLU B O 1
ATOM 1014 N N . THR B 1 14 ? 15.938 -8.469 -11.641 1 95.56 14 THR B N 1
ATOM 1015 C CA . THR B 1 14 ? 14.648 -8.992 -11.195 1 95.56 14 THR B CA 1
ATOM 1016 C C . THR B 1 14 ? 13.5 -8.234 -11.859 1 95.56 14 THR B C 1
ATOM 1018 O O . THR B 1 14 ? 12.484 -8.836 -12.219 1 95.56 14 THR B O 1
ATOM 1021 N N . VAL B 1 15 ? 13.641 -6.98 -12.047 1 96.06 15 VAL B N 1
ATOM 1022 C CA . VAL B 1 15 ? 12.625 -6.172 -12.703 1 96.06 15 VAL B CA 1
ATOM 1023 C C . VAL B 1 15 ? 12.445 -6.645 -14.148 1 96.06 15 VAL B C 1
ATOM 1025 O O . VAL B 1 15 ? 11.312 -6.797 -14.617 1 96.06 15 VAL B O 1
ATOM 1028 N N . THR B 1 16 ? 13.555 -6.797 -14.812 1 94.62 16 THR B N 1
ATOM 1029 C CA . THR B 1 16 ? 13.516 -7.242 -16.203 1 94.62 16 THR B CA 1
ATOM 1030 C C . THR B 1 16 ? 12.797 -8.586 -16.312 1 94.62 16 THR B C 1
ATOM 1032 O O . THR B 1 16 ? 11.961 -8.781 -17.188 1 94.62 16 THR B O 1
ATOM 1035 N N . GLU B 1 17 ? 13.117 -9.516 -15.383 1 93.25 17 GLU B N 1
ATOM 1036 C CA . GLU B 1 17 ? 12.469 -10.828 -15.375 1 93.25 17 GLU B CA 1
ATOM 1037 C C . GLU B 1 17 ? 10.969 -10.695 -15.125 1 93.25 17 GLU B C 1
ATOM 1039 O O . GLU B 1 17 ? 10.164 -11.352 -15.797 1 93.25 17 GLU B O 1
ATOM 1044 N N . LEU B 1 18 ? 10.648 -9.883 -14.195 1 94.31 18 LEU B N 1
ATOM 1045 C CA . LEU B 1 18 ? 9.25 -9.68 -13.852 1 94.31 18 LEU B CA 1
ATOM 1046 C C . LEU B 1 18 ? 8.477 -9.078 -15.016 1 94.31 18 LEU B C 1
ATOM 1048 O O . LEU B 1 18 ? 7.363 -9.5 -15.32 1 94.31 18 LEU B O 1
ATOM 1052 N N . ARG B 1 19 ? 9.039 -8.148 -15.672 1 91.94 19 ARG B N 1
ATOM 1053 C CA . ARG B 1 19 ? 8.383 -7.508 -16.797 1 91.94 19 ARG B CA 1
ATOM 1054 C C . ARG B 1 19 ? 8.156 -8.5 -17.938 1 91.94 19 ARG B C 1
ATOM 1056 O O . ARG B 1 19 ? 7.148 -8.414 -18.641 1 91.94 19 ARG B O 1
ATOM 1063 N N . ALA B 1 20 ? 9.094 -9.344 -18.109 1 89 20 ALA B N 1
ATOM 1064 C CA . ALA B 1 20 ? 8.922 -10.383 -19.125 1 89 20 ALA B CA 1
ATOM 1065 C C . ALA B 1 20 ? 7.727 -11.273 -18.797 1 89 20 ALA B C 1
ATOM 1067 O O . ALA B 1 20 ? 6.957 -11.641 -19.672 1 89 20 ALA B O 1
ATOM 1068 N N . VAL B 1 21 ? 7.605 -11.609 -17.5 1 87.38 21 VAL B N 1
ATOM 1069 C CA . VAL B 1 21 ? 6.488 -12.438 -17.062 1 87.38 21 VAL B CA 1
ATOM 1070 C C . VAL B 1 21 ? 5.176 -11.695 -17.281 1 87.38 21 VAL B C 1
ATOM 1072 O O . VAL B 1 21 ? 4.207 -12.266 -17.781 1 87.38 21 VAL B O 1
ATOM 1075 N N . LEU B 1 22 ? 5.145 -10.406 -17.047 1 87.88 22 LEU B N 1
ATOM 1076 C CA . LEU B 1 22 ? 3.924 -9.609 -17.125 1 87.88 22 LEU B CA 1
ATOM 1077 C C . LEU B 1 22 ? 3.533 -9.367 -18.578 1 87.88 22 LEU B C 1
ATOM 1079 O O . LEU B 1 22 ? 2.348 -9.242 -18.906 1 87.88 22 LEU B O 1
ATOM 1083 N N . ALA B 1 23 ? 4.531 -9.18 -19.375 1 83.38 23 ALA B N 1
ATOM 1084 C CA . ALA B 1 23 ? 4.27 -8.969 -20.797 1 83.38 23 ALA B CA 1
ATOM 1085 C C . ALA B 1 23 ? 3.527 -10.156 -21.406 1 83.38 23 ALA B C 1
ATOM 1087 O O . ALA B 1 23 ? 2.693 -9.984 -22.297 1 83.38 23 ALA B O 1
ATOM 1088 N N . ALA B 1 24 ? 3.768 -11.242 -20.891 1 74.75 24 ALA B N 1
ATOM 1089 C CA . ALA B 1 24 ? 3.127 -12.453 -21.391 1 74.75 24 ALA B CA 1
ATOM 1090 C C . ALA B 1 24 ? 1.659 -12.516 -20.969 1 74.75 24 ALA B C 1
ATOM 1092 O O . ALA B 1 24 ? 0.844 -13.156 -21.641 1 74.75 24 ALA B O 1
ATOM 1093 N N . LEU B 1 25 ? 1.313 -11.805 -19.859 1 73.44 25 LEU B N 1
ATOM 1094 C CA . LEU B 1 25 ? -0.056 -11.75 -19.359 1 73.44 25 LEU B CA 1
ATOM 1095 C C . LEU B 1 25 ? -0.916 -10.844 -20.234 1 73.44 25 LEU B C 1
ATOM 1097 O O . LEU B 1 25 ? -2.133 -11.031 -20.328 1 73.44 25 LEU B O 1
ATOM 1101 N N . SER B 1 26 ? -0.449 -9.695 -20.766 1 64.88 26 SER B N 1
ATOM 1102 C CA . SER B 1 26 ? -1.179 -8.672 -21.5 1 64.88 26 SER B CA 1
ATOM 1103 C C . SER B 1 26 ? -1.838 -9.25 -22.75 1 64.88 26 SER B C 1
ATOM 1105 O O . SER B 1 26 ? -2.711 -8.617 -23.344 1 64.88 26 SER B O 1
ATOM 1107 N N . ASP B 1 27 ? -1.529 -10.375 -23.25 1 60.56 27 ASP B N 1
ATOM 1108 C CA . ASP B 1 27 ? -2.082 -10.891 -24.5 1 60.56 27 ASP B CA 1
ATOM 1109 C C . ASP B 1 27 ? -3.551 -11.273 -24.344 1 60.56 27 ASP B C 1
ATOM 1111 O O . ASP B 1 27 ? -4.141 -11.891 -25.219 1 60.56 27 ASP B O 1
ATOM 1115 N N . GLY B 1 28 ? -4.238 -10.688 -23.469 1 63.5 28 GLY B N 1
ATOM 1116 C CA . GLY B 1 28 ? -5.684 -10.781 -23.359 1 63.5 28 GLY B CA 1
ATOM 1117 C C . GLY B 1 28 ? -6.148 -11.867 -22.406 1 63.5 28 GLY B C 1
ATOM 1118 O O . GLY B 1 28 ? -7.289 -11.844 -21.938 1 63.5 28 GLY B O 1
ATOM 1119 N N . ALA B 1 29 ? -5.441 -12.883 -22.25 1 75.06 29 ALA B N 1
ATOM 1120 C CA . ALA B 1 29 ? -5.945 -13.93 -21.375 1 75.06 29 ALA B CA 1
ATOM 1121 C C . ALA B 1 29 ? -5.68 -13.586 -19.906 1 75.06 29 ALA B C 1
ATOM 1123 O O . ALA B 1 29 ? -4.688 -12.922 -19.594 1 75.06 29 ALA B O 1
ATOM 1124 N N . THR B 1 30 ? -6.715 -13.703 -19.078 1 82.75 30 THR B N 1
ATOM 1125 C CA . THR B 1 30 ? -6.543 -13.5 -17.641 1 82.75 30 THR B CA 1
ATOM 1126 C C . THR B 1 30 ? -5.539 -14.5 -17.078 1 82.75 30 THR B C 1
ATOM 1128 O O . THR B 1 30 ? -5.746 -15.711 -17.156 1 82.75 30 THR B O 1
ATOM 1131 N N . PRO B 1 31 ? -4.473 -14.023 -16.562 1 87.88 31 PRO B N 1
ATOM 1132 C CA . PRO B 1 31 ? -3.461 -14.953 -16.047 1 87.88 31 PRO B CA 1
ATOM 1133 C C . PRO B 1 31 ? -3.943 -15.734 -14.828 1 87.88 31 PRO B C 1
ATOM 1135 O O . PRO B 1 31 ? -4.824 -15.273 -14.102 1 87.88 31 PRO B O 1
ATOM 1138 N N . THR B 1 32 ? -3.438 -16.953 -14.781 1 90.25 32 THR B N 1
ATOM 1139 C CA . THR B 1 32 ? -3.668 -17.75 -13.578 1 90.25 32 THR B CA 1
ATOM 1140 C C . THR B 1 32 ? -2.537 -17.547 -12.57 1 90.25 32 THR B C 1
ATOM 1142 O O . THR B 1 32 ? -1.359 -17.609 -12.938 1 90.25 32 THR B O 1
ATOM 1145 N N . VAL B 1 33 ? -2.869 -17.219 -11.375 1 93.06 33 VAL B N 1
ATOM 1146 C CA . VAL B 1 33 ? -1.891 -17.109 -10.305 1 93.06 33 VAL B CA 1
ATOM 1147 C C . VAL B 1 33 ? -2.127 -18.219 -9.281 1 93.06 33 VAL B C 1
ATOM 1149 O O . VAL B 1 33 ? -3.252 -18.422 -8.812 1 93.06 33 VAL B O 1
ATOM 1152 N N . SER B 1 34 ? -1.06 -18.906 -8.992 1 92.5 34 SER B N 1
ATOM 1153 C CA . SER B 1 34 ? -1.189 -20.031 -8.07 1 92.5 34 SER B CA 1
ATOM 1154 C C . SER B 1 34 ? -0.11 -19.984 -6.988 1 92.5 34 SER B C 1
ATOM 1156 O O . SER B 1 34 ? 0.98 -19.469 -7.219 1 92.5 34 SER B O 1
ATOM 1158 N N . VAL B 1 35 ? -0.451 -20.391 -5.816 1 89.5 35 VAL B N 1
ATOM 1159 C CA . VAL B 1 35 ? 0.487 -20.703 -4.746 1 89.5 35 VAL B CA 1
ATOM 1160 C C . VAL B 1 35 ? 0.537 -22.219 -4.527 1 89.5 35 VAL B C 1
ATOM 1162 O O . VAL B 1 35 ? -0.482 -22.844 -4.223 1 89.5 35 VAL B O 1
ATOM 1165 N N . ASP B 1 36 ? 1.705 -22.797 -4.613 1 87.38 36 ASP B N 1
ATOM 1166 C CA . ASP B 1 36 ? 1.878 -24.25 -4.535 1 87.38 36 ASP B CA 1
ATOM 1167 C C . ASP B 1 36 ? 0.793 -24.969 -5.328 1 87.38 36 ASP B C 1
ATOM 1169 O O . ASP B 1 36 ? 0.136 -25.875 -4.809 1 87.38 36 ASP B O 1
ATOM 1173 N N . ARG B 1 37 ? 0.409 -24.594 -6.441 1 82.62 37 ARG B N 1
ATOM 1174 C CA . ARG B 1 37 ? -0.465 -25.203 -7.438 1 82.62 37 ARG B CA 1
ATOM 1175 C C . ARG B 1 37 ? -1.931 -24.922 -7.129 1 82.62 37 ARG B C 1
ATOM 1177 O O . ARG B 1 37 ? -2.824 -25.438 -7.797 1 82.62 37 ARG B O 1
ATOM 1184 N N . VAL B 1 38 ? -2.197 -24.266 -6.105 1 88.81 38 VAL B N 1
ATOM 1185 C CA . VAL B 1 38 ? -3.57 -23.875 -5.805 1 88.81 38 VAL B CA 1
ATOM 1186 C C . VAL B 1 38 ? -3.865 -22.5 -6.422 1 88.81 38 VAL B C 1
ATOM 1188 O O . VAL B 1 38 ? -3.154 -21.531 -6.156 1 88.81 38 VAL B O 1
ATOM 1191 N N . GLU B 1 39 ? -4.875 -22.469 -7.188 1 92.31 39 GLU B N 1
ATOM 1192 C CA . GLU B 1 39 ? -5.238 -21.219 -7.852 1 92.31 39 GLU B CA 1
ATOM 1193 C C . GLU B 1 39 ? -5.902 -20.25 -6.875 1 92.31 39 GLU B C 1
ATOM 1195 O O . GLU B 1 39 ? -6.727 -20.656 -6.055 1 92.31 39 GLU B O 1
ATOM 1200 N N . LEU B 1 40 ? -5.57 -19.047 -7.078 1 94.5 40 LEU B N 1
ATOM 1201 C CA . LEU B 1 40 ? -6.141 -18 -6.238 1 94.5 40 LEU B CA 1
ATOM 1202 C C . LEU B 1 40 ? -7.488 -17.547 -6.785 1 94.5 40 LEU B C 1
ATOM 1204 O O . LEU B 1 40 ? -7.695 -17.516 -8 1 94.5 40 LEU B O 1
ATOM 1208 N N . PRO B 1 41 ? -8.414 -17.266 -5.836 1 93.5 41 PRO B N 1
A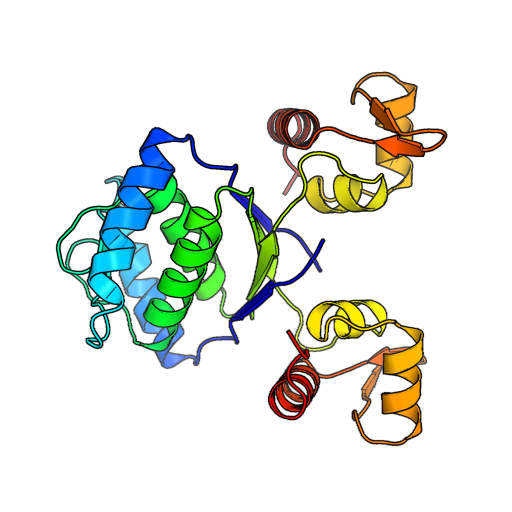TOM 1209 C CA . PRO B 1 41 ? -9.672 -16.688 -6.32 1 93.5 41 PRO B CA 1
ATOM 1210 C C . PRO B 1 41 ? -9.469 -15.398 -7.105 1 93.5 41 PRO B C 1
ATOM 1212 O O . PRO B 1 41 ? -8.461 -14.711 -6.91 1 93.5 41 PRO B O 1
ATOM 1215 N N . ALA B 1 42 ? -10.438 -15 -7.883 1 92.94 42 ALA B N 1
ATOM 1216 C CA . ALA B 1 42 ? -10.305 -13.945 -8.883 1 92.94 42 ALA B CA 1
ATOM 1217 C C . ALA B 1 42 ? -9.93 -12.617 -8.227 1 92.94 42 ALA B C 1
ATOM 1219 O O . ALA B 1 42 ? -9.023 -11.922 -8.695 1 92.94 42 ALA B O 1
ATOM 1220 N N . PRO B 1 43 ? -10.586 -12.219 -7.129 1 92.94 43 PRO B N 1
ATOM 1221 C CA . PRO B 1 43 ? -10.227 -10.922 -6.547 1 92.94 43 PRO B CA 1
ATOM 1222 C C . PRO B 1 43 ? -8.805 -10.898 -6 1 92.94 43 PRO B C 1
ATOM 1224 O O . PRO B 1 43 ? -8.141 -9.852 -6.047 1 92.94 43 PRO B O 1
ATOM 1227 N N . VAL B 1 44 ? -8.383 -11.969 -5.5 1 95.31 44 VAL B N 1
ATOM 1228 C CA . VAL B 1 44 ? -7.027 -12.086 -4.973 1 95.31 44 VAL B CA 1
ATOM 1229 C C . VAL B 1 44 ? -6.023 -12.07 -6.121 1 95.31 44 VAL B C 1
ATOM 1231 O O . VAL B 1 44 ? -5.008 -11.375 -6.059 1 95.31 44 VAL B O 1
ATOM 1234 N N . ARG B 1 45 ? -6.348 -12.781 -7.098 1 94.56 45 ARG B N 1
ATOM 1235 C CA . ARG B 1 45 ? -5.527 -12.789 -8.305 1 94.56 45 ARG B CA 1
A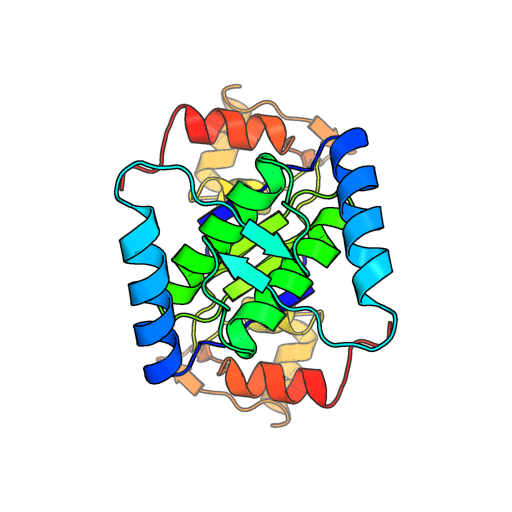TOM 1236 C C . ARG B 1 45 ? -5.359 -11.375 -8.852 1 94.56 45 ARG B C 1
ATOM 1238 O O . ARG B 1 45 ? -4.242 -10.953 -9.172 1 94.56 45 ARG B O 1
ATOM 1245 N N . ASP B 1 46 ? -6.434 -10.719 -8.945 1 92 46 ASP B N 1
ATOM 1246 C CA . ASP B 1 46 ? -6.391 -9.367 -9.492 1 92 46 ASP B CA 1
ATOM 1247 C C . ASP B 1 46 ? -5.512 -8.461 -8.641 1 92 46 ASP B C 1
ATOM 1249 O O . ASP B 1 46 ? -4.789 -7.609 -9.164 1 92 46 ASP B O 1
ATOM 1253 N N . ALA B 1 47 ? -5.543 -8.609 -7.344 1 94.19 47 ALA B N 1
ATOM 1254 C CA . ALA B 1 47 ? -4.703 -7.828 -6.434 1 94.19 47 ALA B CA 1
ATOM 1255 C C . ALA B 1 47 ? -3.229 -8.148 -6.645 1 94.19 47 ALA B C 1
ATOM 1257 O O . ALA B 1 47 ? -2.381 -7.254 -6.621 1 94.19 47 ALA B O 1
ATOM 1258 N N . VAL B 1 48 ? -2.908 -9.398 -6.836 1 94.94 48 VAL B N 1
ATOM 1259 C CA . VAL B 1 48 ? -1.529 -9.828 -7.055 1 94.94 48 VAL B CA 1
ATOM 1260 C C . VAL B 1 48 ? -1.008 -9.234 -8.367 1 94.94 48 VAL B C 1
ATOM 1262 O O . VAL B 1 48 ? 0.113 -8.727 -8.414 1 94.94 48 VAL B O 1
ATOM 1265 N N . VAL B 1 49 ? -1.8 -9.273 -9.359 1 92.38 49 VAL B N 1
ATOM 1266 C CA . VAL B 1 49 ? -1.394 -8.75 -10.656 1 92.38 49 VAL B CA 1
ATOM 1267 C C . VAL B 1 49 ? -1.118 -7.25 -10.539 1 92.38 49 VAL B C 1
ATOM 1269 O O . VAL B 1 49 ? -0.166 -6.738 -11.133 1 92.38 49 VAL B O 1
ATOM 1272 N N . GLN B 1 50 ? -1.949 -6.586 -9.789 1 91.44 50 GLN B N 1
ATOM 1273 C CA . GLN B 1 50 ? -1.732 -5.16 -9.578 1 91.44 50 GLN B CA 1
ATOM 1274 C C . GLN B 1 50 ? -0.411 -4.906 -8.852 1 91.44 50 GLN B C 1
ATOM 1276 O O . GLN B 1 50 ? 0.328 -3.984 -9.203 1 91.44 50 GLN B O 1
ATOM 1281 N N . LEU B 1 51 ? -0.148 -5.715 -7.844 1 94.5 51 LEU B N 1
ATOM 1282 C CA . LEU B 1 51 ? 1.113 -5.613 -7.117 1 94.5 51 LEU B CA 1
ATOM 1283 C C . LEU B 1 51 ? 2.299 -5.82 -8.055 1 94.5 51 LEU B C 1
ATOM 1285 O O . LEU B 1 51 ? 3.258 -5.047 -8.031 1 94.5 51 LEU B O 1
ATOM 1289 N N . LEU B 1 52 ? 2.213 -6.836 -8.883 1 94.31 52 LEU B N 1
ATOM 1290 C CA . LEU B 1 52 ? 3.301 -7.148 -9.805 1 94.31 52 LEU B CA 1
ATOM 1291 C C . LEU B 1 52 ? 3.547 -5.996 -10.766 1 94.31 52 LEU B C 1
ATOM 1293 O O . LEU B 1 52 ? 4.695 -5.695 -11.102 1 94.31 52 LEU B O 1
ATOM 1297 N N . ALA B 1 53 ? 2.473 -5.41 -11.234 1 91.75 53 ALA B N 1
ATOM 1298 C CA . ALA B 1 53 ? 2.6 -4.273 -12.141 1 91.75 53 ALA B CA 1
ATOM 1299 C C . ALA B 1 53 ? 3.363 -3.127 -11.477 1 91.75 53 ALA B C 1
ATOM 1301 O O . ALA B 1 53 ? 4.234 -2.514 -12.102 1 91.75 53 ALA B O 1
ATOM 1302 N N . LEU B 1 54 ? 3.08 -2.863 -10.266 1 91.81 54 LEU B N 1
ATOM 1303 C CA . LEU B 1 54 ? 3.736 -1.774 -9.547 1 91.81 54 LEU B CA 1
ATOM 1304 C C . LEU B 1 54 ? 5.203 -2.104 -9.289 1 91.81 54 LEU B C 1
ATOM 1306 O O . LEU B 1 54 ? 6.074 -1.244 -9.445 1 91.81 54 LEU B O 1
ATOM 1310 N N . LEU B 1 55 ? 5.438 -3.359 -8.93 1 93.81 55 LEU B N 1
ATOM 1311 C CA . LEU B 1 55 ? 6.816 -3.775 -8.711 1 93.81 55 LEU B CA 1
ATOM 1312 C C . LEU B 1 55 ? 7.633 -3.629 -9.992 1 93.81 55 LEU B C 1
ATOM 1314 O O . LEU B 1 55 ? 8.812 -3.27 -9.945 1 93.81 55 LEU B O 1
ATOM 1318 N N . GLY B 1 56 ? 6.977 -3.91 -11.031 1 93.25 56 GLY B N 1
ATOM 1319 C CA . GLY B 1 56 ? 7.629 -3.82 -12.328 1 93.25 56 GLY B CA 1
ATOM 1320 C C . GLY B 1 56 ? 8.062 -2.41 -12.68 1 93.25 56 GLY B C 1
ATOM 1321 O O . GLY B 1 56 ? 8.898 -2.213 -13.562 1 93.25 56 GLY B O 1
ATOM 1322 N N . GLU B 1 57 ? 7.465 -1.453 -12.094 1 90.25 57 GLU B N 1
ATOM 1323 C CA . GLU B 1 57 ? 7.855 -0.065 -12.328 1 90.25 57 GLU B CA 1
ATOM 1324 C C . GLU B 1 57 ? 9.195 0.249 -11.672 1 90.25 57 GLU B C 1
ATOM 1326 O O . GLU B 1 57 ? 9.797 1.29 -11.945 1 90.25 57 GLU B O 1
ATOM 1331 N N . GLY B 1 58 ? 9.641 -0.661 -10.773 1 90.81 58 GLY B N 1
ATOM 1332 C CA . GLY B 1 58 ? 10.977 -0.543 -10.211 1 90.81 58 GLY B CA 1
ATOM 1333 C C . GLY B 1 58 ? 11.031 0.365 -9 1 90.81 58 GLY B C 1
ATOM 1334 O O . GLY B 1 58 ? 12.109 0.827 -8.609 1 90.81 58 GLY B O 1
ATOM 1335 N N . GLN B 1 59 ? 9.977 0.713 -8.461 1 89.38 59 GLN B N 1
ATOM 1336 C CA . GLN B 1 59 ? 9.93 1.551 -7.266 1 89.38 59 GLN B CA 1
ATOM 1337 C C . GLN B 1 59 ? 9.633 0.72 -6.023 1 89.38 59 GLN B C 1
ATOM 1339 O O . GLN B 1 59 ? 9.18 -0.422 -6.125 1 89.38 59 GLN B O 1
ATOM 1344 N N . SER B 1 60 ? 10.047 1.288 -4.848 1 93.75 60 SER B N 1
ATOM 1345 C CA . SER B 1 60 ? 9.602 0.676 -3.6 1 93.75 60 SER B CA 1
ATOM 1346 C C . SER B 1 60 ? 8.094 0.844 -3.408 1 93.75 60 SER B C 1
ATOM 1348 O O . SER B 1 60 ? 7.508 1.812 -3.896 1 93.75 60 SER B O 1
ATOM 1350 N N . LEU B 1 61 ? 7.562 -0.191 -2.736 1 92.94 61 LEU B N 1
ATOM 1351 C CA . LEU B 1 61 ? 6.113 -0.174 -2.582 1 92.94 61 LEU B CA 1
ATOM 1352 C C . LEU B 1 61 ? 5.719 -0.248 -1.109 1 92.94 61 LEU B C 1
ATOM 1354 O O . LEU B 1 61 ? 6.305 -1.019 -0.345 1 92.94 61 LEU B O 1
ATOM 1358 N N . ALA B 1 62 ? 4.801 0.596 -0.757 1 91.38 62 ALA B N 1
ATOM 1359 C CA . ALA B 1 62 ? 4.18 0.509 0.562 1 91.38 62 ALA B CA 1
ATOM 1360 C C . ALA B 1 62 ? 2.85 -0.239 0.493 1 91.38 62 ALA B C 1
ATOM 1362 O O . ALA B 1 62 ? 2.055 -0.023 -0.426 1 91.38 62 ALA B O 1
ATOM 1363 N N . LEU B 1 63 ? 2.686 -1.154 1.414 1 91 63 LEU B N 1
ATOM 1364 C CA . LEU B 1 63 ? 1.422 -1.851 1.632 1 91 63 LEU B CA 1
ATOM 1365 C C . LEU B 1 63 ? 0.827 -1.488 2.988 1 91 63 LEU B C 1
ATOM 1367 O O . LEU B 1 63 ? 1.512 -1.564 4.012 1 91 63 LEU B O 1
ATOM 1371 N N . GLY B 1 64 ? -0.368 -1.082 2.941 1 87.19 64 GLY B N 1
ATOM 1372 C CA . GLY B 1 64 ? -1.025 -0.726 4.188 1 87.19 64 GLY B CA 1
ATOM 1373 C C . GLY B 1 64 ? -2.514 -1.022 4.184 1 87.19 64 GLY B C 1
ATOM 1374 O O . GLY B 1 64 ? -3.109 -1.22 3.123 1 87.19 64 GLY B O 1
ATOM 1375 N N . THR B 1 65 ? -3.053 -1.085 5.328 1 89.69 65 THR B N 1
ATOM 1376 C CA . THR B 1 65 ? -4.492 -1.284 5.473 1 89.69 65 THR B CA 1
ATOM 1377 C C . THR B 1 65 ? -5.227 0.054 5.469 1 89.69 65 TH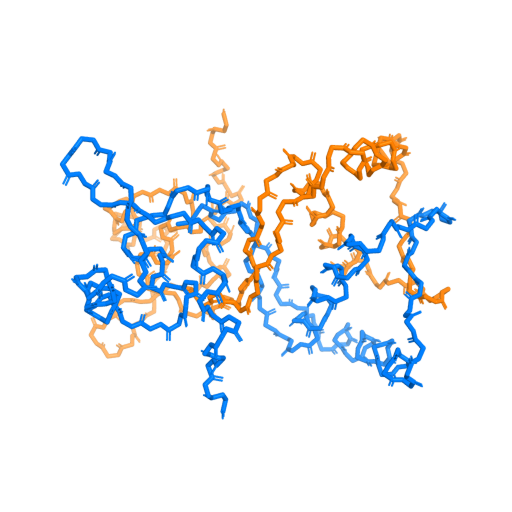R B C 1
ATOM 1379 O O . THR B 1 65 ? -4.672 1.073 5.883 1 89.69 65 THR B O 1
ATOM 1382 N N . VAL B 1 66 ? -6.391 -0.005 4.879 1 89.44 66 VAL B N 1
ATOM 1383 C CA . VAL B 1 66 ? -7.227 1.191 4.832 1 89.44 66 VAL B CA 1
ATOM 1384 C C . VAL B 1 66 ? -8.484 0.974 5.664 1 89.44 66 VAL B C 1
ATOM 1386 O O . VAL B 1 66 ? -9.164 -0.048 5.523 1 89.44 66 VAL B O 1
ATOM 1389 N N . ALA B 1 67 ? -8.719 1.923 6.512 1 89.56 67 ALA B N 1
ATOM 1390 C CA . ALA B 1 67 ? -9.922 1.838 7.332 1 89.56 67 ALA B CA 1
ATOM 1391 C C . ALA B 1 67 ? -11.172 2.055 6.484 1 89.56 67 ALA B C 1
ATOM 1393 O O . ALA B 1 67 ? -11.109 2.631 5.398 1 89.56 67 ALA B O 1
ATOM 1394 N N . ASP B 1 68 ? -12.266 1.593 7.055 1 92 68 ASP B N 1
ATOM 1395 C CA . ASP B 1 68 ? -13.539 1.761 6.367 1 92 68 ASP B CA 1
ATOM 1396 C C . ASP B 1 68 ? -13.992 3.219 6.395 1 92 68 ASP B C 1
ATOM 1398 O O . ASP B 1 68 ? -14.617 3.699 5.445 1 92 68 ASP B O 1
ATOM 1402 N N . LEU B 1 69 ? -13.719 3.861 7.555 1 95.06 69 LEU B N 1
ATOM 1403 C CA . LEU B 1 69 ? -14.031 5.277 7.695 1 95.06 69 LEU B CA 1
ATOM 1404 C C . LEU B 1 69 ? -12.766 6.125 7.641 1 95.06 69 LEU B C 1
ATOM 1406 O O . LEU B 1 69 ? -11.859 5.953 8.461 1 95.06 69 LEU B O 1
ATOM 1410 N N . LEU B 1 70 ? -12.805 7.055 6.711 1 95.12 70 LEU B N 1
ATOM 1411 C CA . LEU B 1 70 ? -11.602 7.82 6.402 1 95.12 70 LEU B CA 1
ATOM 1412 C C . LEU B 1 70 ? -11.727 9.25 6.918 1 95.12 70 LEU B C 1
ATOM 1414 O O . LEU B 1 70 ? -12.812 9.844 6.871 1 95.12 70 LEU B O 1
ATOM 1418 N N . THR B 1 71 ? -10.609 9.797 7.328 1 94.31 71 THR B N 1
ATOM 1419 C CA . THR B 1 71 ? -10.539 11.234 7.547 1 94.31 71 THR B CA 1
ATOM 1420 C C . THR B 1 71 ? -10.516 11.984 6.219 1 94.31 71 THR B C 1
ATOM 1422 O O . THR B 1 71 ? -10.383 11.375 5.156 1 94.31 71 THR B O 1
ATOM 1425 N N . THR B 1 72 ? -10.594 13.273 6.293 1 95.44 72 THR B N 1
ATOM 1426 C CA . THR B 1 72 ? -10.531 14.117 5.105 1 95.44 72 THR B CA 1
ATOM 1427 C C . THR B 1 72 ? -9.211 13.914 4.367 1 95.44 72 THR B C 1
ATOM 1429 O O . THR B 1 72 ? -9.203 13.719 3.15 1 95.44 72 THR B O 1
ATOM 1432 N N . SER B 1 73 ? -8.133 13.867 5.086 1 91.38 73 SER B N 1
ATOM 1433 C CA . SER B 1 73 ? -6.816 13.727 4.473 1 91.38 73 SER B CA 1
ATOM 1434 C C . SER B 1 73 ? -6.652 12.359 3.822 1 91.38 73 SER B C 1
ATOM 1436 O O . SER B 1 73 ? -6.051 12.242 2.752 1 91.38 73 SER B O 1
ATOM 1438 N N . GLN B 1 74 ? -7.168 11.367 4.484 1 89.31 74 GLN B N 1
ATOM 1439 C CA . GLN B 1 74 ? -7.109 10.023 3.916 1 89.31 74 GLN B CA 1
ATOM 1440 C C . GLN B 1 74 ? -7.953 9.922 2.648 1 89.31 74 GLN B C 1
ATOM 1442 O O . GLN B 1 74 ? -7.527 9.32 1.66 1 89.31 74 GLN B O 1
ATOM 1447 N N . ALA B 1 75 ? -9.055 10.492 2.67 1 94.5 75 ALA B N 1
ATOM 1448 C CA . ALA B 1 75 ? -9.906 10.516 1.482 1 94.5 75 ALA B CA 1
ATOM 1449 C C . ALA B 1 75 ? -9.219 11.242 0.331 1 94.5 75 ALA B C 1
ATOM 1451 O O . ALA B 1 75 ? -9.258 10.789 -0.813 1 94.5 75 ALA B O 1
ATOM 1452 N N . ALA B 1 76 ? -8.633 12.352 0.664 1 93.19 76 ALA B N 1
ATOM 1453 C CA . ALA B 1 76 ? -7.887 13.125 -0.331 1 93.19 76 ALA B CA 1
ATOM 1454 C C . ALA B 1 76 ? -6.781 12.289 -0.962 1 93.19 76 ALA B C 1
ATOM 1456 O O . ALA B 1 76 ? -6.598 12.305 -2.182 1 93.19 76 ALA B O 1
ATO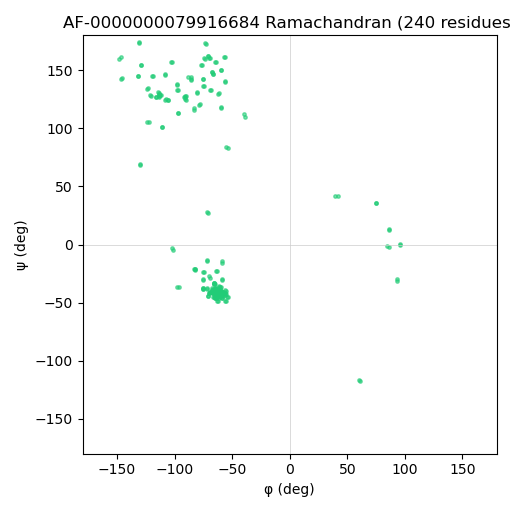M 1457 N N . GLU B 1 77 ? -6.121 11.523 -0.146 1 87.31 77 GLU B N 1
ATOM 1458 C CA . GLU B 1 77 ? -5.043 10.656 -0.616 1 87.31 77 GLU B CA 1
ATOM 1459 C C . GLU B 1 77 ? -5.574 9.578 -1.56 1 87.31 77 GLU B C 1
ATOM 1461 O O . GLU B 1 77 ? -4.992 9.336 -2.617 1 87.31 77 GLU B O 1
ATOM 1466 N N . VAL B 1 78 ? -6.637 8.977 -1.242 1 89.19 78 VAL B N 1
ATOM 1467 C CA . VAL B 1 78 ? -7.234 7.914 -2.043 1 89.19 78 VAL B CA 1
ATOM 1468 C C . VAL B 1 78 ? -7.691 8.477 -3.389 1 89.19 78 VAL B C 1
ATOM 1470 O O . VAL B 1 78 ? -7.512 7.836 -4.426 1 89.19 78 VAL B O 1
ATOM 1473 N N . LEU B 1 79 ? -8.234 9.672 -3.365 1 91.75 79 LEU B N 1
ATOM 1474 C CA . LEU B 1 79 ? -8.781 10.281 -4.57 1 91.75 79 LEU B CA 1
ATOM 1475 C C . LEU B 1 79 ? -7.68 10.938 -5.398 1 91.75 79 LEU B C 1
ATOM 1477 O O . LEU B 1 79 ? -7.871 11.211 -6.586 1 91.75 79 LEU B O 1
ATOM 1481 N N . GLY B 1 80 ? -6.555 11.258 -4.75 1 89.12 80 GLY B N 1
ATOM 1482 C CA . GLY B 1 80 ? -5.5 11.984 -5.438 1 89.12 80 GLY B CA 1
ATOM 1483 C C . GLY B 1 80 ? -5.824 13.453 -5.641 1 89.12 80 GLY B C 1
ATOM 1484 O O . GLY B 1 80 ? -5.535 14.016 -6.699 1 89.12 80 GLY B O 1
ATOM 1485 N N . VAL B 1 81 ? -6.484 14.031 -4.695 1 92.5 81 VAL B N 1
ATOM 1486 C CA . VAL B 1 81 ? -6.879 15.43 -4.77 1 92.5 81 VAL B CA 1
ATOM 1487 C C . VAL B 1 81 ? -6.496 16.141 -3.475 1 92.5 81 VAL B C 1
ATOM 1489 O O . VAL B 1 81 ? -5.961 15.523 -2.553 1 92.5 81 VAL B O 1
ATOM 1492 N N . SER B 1 82 ? -6.668 17.359 -3.441 1 94 82 SER B N 1
ATOM 1493 C CA . SER B 1 82 ? -6.371 18.156 -2.254 1 94 82 SER B CA 1
ATOM 1494 C C . SER B 1 82 ? -7.422 17.953 -1.17 1 94 82 SER B C 1
ATOM 1496 O O . SER B 1 82 ? -8.57 17.609 -1.469 1 94 82 SER B O 1
ATOM 1498 N N . ASP B 1 83 ? -7.109 18.266 0.033 1 94.81 83 ASP B N 1
ATOM 1499 C CA . ASP B 1 83 ? -8.062 18.25 1.142 1 94.81 83 ASP B CA 1
ATOM 1500 C C . ASP B 1 83 ? -9.188 19.25 0.911 1 94.81 83 ASP B C 1
ATOM 1502 O O . ASP B 1 83 ? -10.344 18.984 1.246 1 94.81 83 ASP B O 1
ATOM 1506 N N . THR B 1 84 ? -8.742 20.359 0.435 1 97.69 84 THR B N 1
ATOM 1507 C CA . THR B 1 84 ? -9.711 21.422 0.162 1 97.69 84 THR B CA 1
ATOM 1508 C C . THR B 1 84 ? -10.797 20.922 -0.789 1 97.69 84 THR B C 1
ATOM 1510 O O . THR B 1 84 ? -11.984 21.188 -0.572 1 97.69 84 THR B O 1
ATOM 1513 N N . TYR B 1 85 ? -10.414 20.203 -1.812 1 97.25 85 TYR B N 1
ATOM 1514 C CA . TYR B 1 85 ? -11.383 19.672 -2.762 1 97.25 85 TYR B CA 1
ATOM 1515 C C . TYR B 1 85 ? -12.305 18.656 -2.088 1 97.25 85 TYR B C 1
ATOM 1517 O O . TYR B 1 85 ? -13.516 18.656 -2.328 1 97.25 85 TYR B O 1
ATOM 1525 N N . VAL B 1 86 ? -11.812 17.844 -1.298 1 97.31 86 VAL B N 1
ATOM 1526 C CA . VAL B 1 86 ? -12.625 16.859 -0.585 1 97.31 86 VAL B CA 1
ATOM 1527 C C . VAL B 1 86 ? -13.672 17.578 0.264 1 97.31 86 VAL B C 1
ATOM 1529 O O . VAL B 1 86 ? -14.836 17.172 0.31 1 97.31 86 VAL B O 1
ATOM 1532 N N . ARG B 1 87 ? -13.289 18.609 0.93 1 97.94 87 ARG B N 1
ATOM 1533 C CA . ARG B 1 87 ? -14.227 19.375 1.737 1 97.94 87 ARG B CA 1
ATOM 1534 C C . ARG B 1 87 ? -15.344 19.969 0.875 1 97.94 87 ARG B C 1
ATOM 1536 O O . ARG B 1 87 ? -16.5 19.969 1.278 1 97.94 87 ARG B O 1
ATOM 1543 N N . ARG B 1 88 ? -14.938 20.344 -0.293 1 97.69 88 ARG B N 1
ATOM 1544 C CA . ARG B 1 88 ? -15.93 20.859 -1.219 1 97.69 88 ARG B CA 1
ATOM 1545 C C . ARG B 1 88 ? -16.922 19.781 -1.637 1 97.69 88 ARG B C 1
ATOM 1547 O O . ARG B 1 88 ? -18.125 20.031 -1.738 1 97.69 88 ARG B O 1
ATOM 1554 N N . LEU B 1 89 ? -16.406 18.656 -1.949 1 97.38 89 LEU B N 1
ATOM 1555 C CA . LEU B 1 89 ? -17.25 17.531 -2.309 1 97.38 89 LEU B CA 1
ATOM 1556 C C . LEU B 1 89 ? -18.219 17.188 -1.174 1 97.38 89 LEU B C 1
ATOM 1558 O O . LEU B 1 89 ? -19.391 16.906 -1.416 1 97.38 89 LEU B O 1
ATOM 1562 N N . ALA B 1 90 ? -17.703 17.234 0.026 1 97.06 90 ALA B N 1
ATOM 1563 C CA . ALA B 1 90 ? -18.516 16.953 1.204 1 97.06 90 ALA B CA 1
ATOM 1564 C C . ALA B 1 90 ? -19.625 18 1.36 1 97.06 90 ALA B C 1
ATOM 1566 O O . ALA B 1 90 ? -20.797 17.656 1.554 1 97.06 90 ALA B O 1
ATOM 1567 N N . ASP B 1 91 ? -19.219 19.203 1.209 1 96.94 91 ASP B N 1
ATOM 1568 C CA . ASP B 1 91 ? -20.156 20.312 1.398 1 96.94 91 ASP B CA 1
ATOM 1569 C C . ASP B 1 91 ? -21.25 20.297 0.334 1 96.94 91 ASP B C 1
ATOM 1571 O O . ASP B 1 91 ? -22.391 20.656 0.611 1 96.94 91 ASP B O 1
ATOM 1575 N N . SER B 1 92 ? -20.922 19.875 -0.818 1 96.88 92 SER B N 1
ATOM 1576 C CA . SER B 1 92 ? -21.875 19.844 -1.921 1 96.88 92 SER B CA 1
ATOM 1577 C C . SER B 1 92 ? -22.75 18.594 -1.856 1 96.88 92 SER B C 1
ATOM 1579 O O . SER B 1 92 ? -23.75 18.484 -2.584 1 96.88 92 SER B O 1
ATOM 1581 N N . GLY B 1 93 ? -22.297 17.641 -1.192 1 96.12 93 GLY B N 1
ATOM 1582 C CA . GLY B 1 93 ? -23.047 16.391 -1.088 1 96.12 93 GLY B CA 1
ATOM 1583 C C . GLY B 1 93 ? -22.609 15.352 -2.096 1 96.12 93 GLY B C 1
ATOM 1584 O O . GLY B 1 93 ? -23.109 14.219 -2.09 1 96.12 93 GLY B O 1
ATOM 1585 N N . ALA B 1 94 ? -21.688 15.664 -2.854 1 96.5 94 ALA B N 1
ATOM 1586 C CA . ALA B 1 94 ? -21.203 14.742 -3.879 1 96.5 94 ALA B CA 1
ATOM 1587 C C . ALA B 1 94 ? -20.453 13.57 -3.252 1 96.5 94 ALA B C 1
ATOM 1589 O O . ALA B 1 94 ? -20.391 12.484 -3.834 1 96.5 94 ALA B O 1
ATOM 1590 N N . LEU B 1 95 ? -19.922 13.812 -2.139 1 97.62 95 LEU B N 1
ATOM 1591 C CA . LEU B 1 95 ? -19.281 12.773 -1.329 1 97.62 95 LEU B CA 1
ATOM 1592 C C . LEU B 1 95 ? -19.906 12.711 0.061 1 97.62 95 LEU B C 1
ATOM 1594 O O . LEU B 1 95 ? -19.641 13.57 0.907 1 97.62 95 LEU B O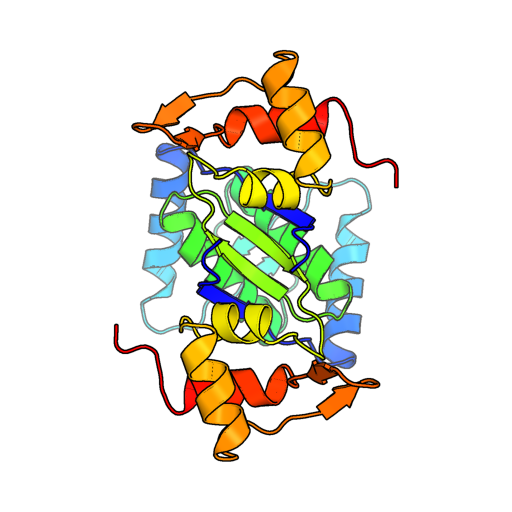 1
ATOM 1598 N N . PRO B 1 96 ? -20.688 11.727 0.293 1 97.69 96 PRO B N 1
ATOM 1599 C CA . PRO B 1 96 ? -21.406 11.656 1.567 1 97.69 96 PRO B CA 1
ATOM 1600 C C . PRO B 1 96 ? -20.469 11.625 2.771 1 97.69 96 PRO B C 1
ATOM 1602 O O . PRO B 1 96 ? -19.375 11.07 2.688 1 97.69 96 PRO B O 1
ATOM 1605 N N . ILE B 1 97 ? -20.922 12.156 3.918 1 97.25 97 ILE B N 1
ATOM 1606 C CA . ILE B 1 97 ? -20.125 12.195 5.141 1 97.25 97 ILE B CA 1
ATOM 1607 C C . ILE B 1 97 ? -20.828 11.406 6.242 1 97.25 97 ILE B C 1
ATOM 1609 O O . ILE B 1 97 ? -22.062 11.297 6.238 1 97.25 97 ILE B O 1
ATOM 1613 N N . GLU B 1 98 ? -20.062 10.781 7.047 1 96.56 98 GLU B N 1
ATOM 1614 C CA . GLU B 1 98 ? -20.484 10.203 8.32 1 96.56 98 GLU B CA 1
ATOM 1615 C C . GLU B 1 98 ? -19.828 10.914 9.492 1 96.56 98 GLU B C 1
ATOM 1617 O O . GLU B 1 98 ? -18.594 11.047 9.539 1 96.56 98 GLU B O 1
ATOM 1622 N N . MET B 1 99 ? -20.688 11.273 10.445 1 94 99 MET B N 1
ATOM 1623 C CA . MET B 1 99 ? -20.125 12.016 11.57 1 94 99 MET B CA 1
ATOM 1624 C C . MET B 1 99 ? -19.703 11.07 12.688 1 94 99 MET B C 1
ATOM 1626 O O . MET B 1 99 ? -20.453 10.164 13.062 1 94 99 MET B O 1
ATOM 1630 N N . ARG B 1 100 ? -18.516 11.203 13.094 1 93.06 100 ARG B N 1
ATOM 1631 C CA . ARG B 1 100 ? -17.984 10.609 14.32 1 93.06 100 ARG B CA 1
ATOM 1632 C C . ARG B 1 100 ? -17.688 11.68 15.359 1 93.06 100 ARG B C 1
ATOM 1634 O O . ARG B 1 100 ? -16.578 12.227 15.391 1 93.06 100 ARG B O 1
ATOM 1641 N N . GLY B 1 101 ? -18.719 11.781 16.375 1 94 101 GLY B N 1
ATOM 1642 C CA . GLY B 1 101 ? -18.609 12.977 17.188 1 94 101 GLY B CA 1
ATOM 1643 C C . GLY B 1 101 ? -18.734 14.258 16.375 1 94 101 GLY B C 1
ATOM 1644 O O . GLY B 1 101 ? -19.734 14.477 15.703 1 94 101 GLY B O 1
ATOM 1645 N N . THR B 1 102 ? -17.625 15.094 16.375 1 94.44 102 THR B N 1
ATOM 1646 C CA . THR B 1 102 ? -17.641 16.359 15.641 1 94.44 102 THR B CA 1
ATOM 1647 C C . THR B 1 102 ? -16.875 16.219 14.32 1 94.44 102 THR B C 1
ATOM 1649 O O . THR B 1 102 ? -16.875 17.141 13.5 1 94.44 102 THR B O 1
ATOM 1652 N N . HIS B 1 103 ? -16.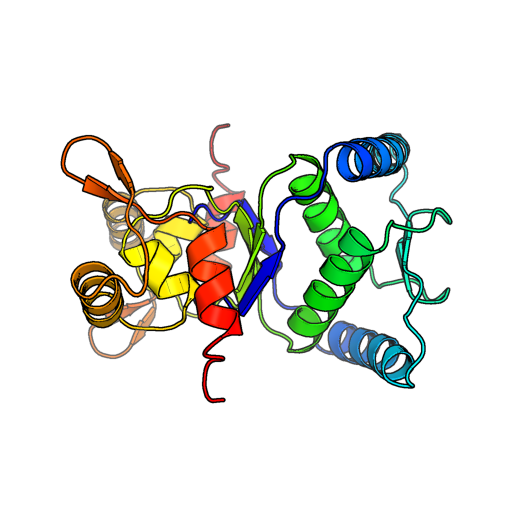328 15.086 14.141 1 94.94 103 HIS B N 1
ATOM 1653 C CA . HIS B 1 103 ? -15.453 14.938 12.984 1 94.94 103 HIS B CA 1
ATOM 1654 C C . HIS B 1 103 ? -16.188 14.297 11.812 1 94.94 103 HIS B C 1
ATOM 1656 O O . HIS B 1 103 ? -16.969 13.359 12 1 94.94 103 HIS B O 1
ATOM 1662 N N . ARG B 1 104 ? -15.93 14.852 10.609 1 96.56 104 ARG B N 1
ATOM 1663 C CA . ARG B 1 104 ? -16.422 14.25 9.375 1 96.56 104 ARG B CA 1
ATOM 1664 C C . ARG B 1 104 ? -15.609 13.023 9 1 96.56 104 ARG B C 1
ATOM 1666 O O . ARG B 1 104 ? -14.383 13.016 9.141 1 96.56 104 ARG B O 1
ATOM 1673 N N . ARG B 1 105 ? -16.375 12.031 8.609 1 97.81 105 ARG B N 1
ATOM 1674 C CA . ARG B 1 105 ? -15.734 10.836 8.078 1 97.81 105 ARG B CA 1
ATOM 1675 C C . ARG B 1 105 ? -16.344 10.438 6.738 1 97.81 105 ARG B C 1
ATOM 1677 O O . ARG B 1 105 ? -17.469 10.828 6.422 1 97.81 105 ARG B O 1
ATOM 1684 N N . PHE B 1 106 ? -15.516 9.75 5.98 1 97.62 106 PHE B N 1
ATOM 1685 C CA . PHE B 1 106 ? -15.93 9.297 4.66 1 97.62 106 PHE B CA 1
ATOM 1686 C C . PHE B 1 106 ? -15.836 7.777 4.562 1 97.62 106 PHE B C 1
ATOM 1688 O O . PHE B 1 106 ? -14.805 7.188 4.906 1 97.62 106 PHE B O 1
ATOM 1695 N N . ARG B 1 107 ? -16.906 7.223 4.129 1 96.81 107 ARG B N 1
ATOM 1696 C CA . ARG B 1 107 ? -16.828 5.785 3.893 1 96.81 107 ARG B CA 1
ATOM 1697 C C . ARG B 1 107 ? -15.93 5.473 2.703 1 96.81 107 ARG B C 1
ATOM 1699 O O . ARG B 1 107 ? -16.047 6.094 1.645 1 96.81 107 ARG B O 1
ATOM 1706 N N . LEU B 1 108 ? -15.047 4.496 2.914 1 95.5 108 LEU B N 1
ATOM 1707 C CA . LEU B 1 108 ? -14.141 4.098 1.845 1 95.5 108 LEU B CA 1
ATOM 1708 C C . LEU B 1 108 ? -14.914 3.736 0.582 1 95.5 108 LEU B C 1
ATOM 1710 O O . LEU B 1 108 ? -14.523 4.125 -0.522 1 95.5 108 LEU B O 1
ATOM 1714 N N . SER B 1 109 ? -15.945 2.996 0.719 1 94.62 109 SER B N 1
ATOM 1715 C CA . SER B 1 109 ? -16.75 2.58 -0.418 1 94.62 109 SER B CA 1
ATOM 1716 C C . SER B 1 109 ? -17.25 3.783 -1.218 1 94.62 109 SER B C 1
ATOM 1718 O O . SER B 1 109 ? -17.234 3.758 -2.451 1 94.62 109 SER B O 1
ATOM 1720 N N . ASP B 1 110 ? -17.625 4.82 -0.548 1 96.5 110 ASP B N 1
ATOM 1721 C CA . ASP B 1 110 ? -18.109 6.023 -1.213 1 96.5 110 ASP B CA 1
ATOM 1722 C C . ASP B 1 110 ? -16.969 6.746 -1.94 1 96.5 110 ASP B C 1
ATOM 1724 O O . ASP B 1 110 ? -17.172 7.262 -3.043 1 96.5 110 ASP B O 1
ATOM 1728 N N . VAL B 1 111 ? -15.883 6.797 -1.287 1 95.56 111 VAL B N 1
ATOM 1729 C CA . VAL B 1 111 ? -14.719 7.453 -1.87 1 95.56 111 VAL B CA 1
ATOM 1730 C C . VAL B 1 111 ? -14.297 6.723 -3.141 1 95.56 111 VAL B C 1
ATOM 1732 O O . VAL B 1 111 ? -14.023 7.352 -4.168 1 95.56 111 VAL B O 1
ATOM 1735 N N . LEU B 1 112 ? -14.297 5.438 -3.109 1 92.94 112 LEU B N 1
ATOM 1736 C CA . LEU B 1 112 ? -13.93 4.641 -4.273 1 92.94 112 LEU B CA 1
ATOM 1737 C C . LEU B 1 112 ? -14.945 4.801 -5.395 1 92.94 112 LEU B C 1
ATOM 1739 O O . LEU B 1 112 ? -14.578 4.875 -6.566 1 92.94 112 LEU B O 1
ATOM 1743 N N . ALA B 1 113 ? -16.156 4.801 -5.02 1 93.75 113 ALA B N 1
ATOM 1744 C CA . ALA B 1 113 ? -17.219 5.012 -6.012 1 93.75 113 ALA B CA 1
ATOM 1745 C C . ALA B 1 113 ? -17.031 6.352 -6.723 1 93.75 113 ALA B C 1
ATOM 1747 O O . ALA B 1 113 ? -17.219 6.445 -7.938 1 93.75 113 ALA B O 1
ATOM 1748 N N . HIS B 1 114 ? -16.703 7.281 -5.957 1 94.5 114 HIS B N 1
ATOM 1749 C CA . HIS B 1 114 ? -16.484 8.602 -6.539 1 94.5 114 HIS B CA 1
ATOM 1750 C C . HIS B 1 114 ? -15.289 8.594 -7.488 1 94.5 114 HIS B C 1
ATOM 1752 O O . HIS B 1 114 ? -15.344 9.188 -8.562 1 94.5 114 HIS B O 1
ATOM 1758 N N . ARG B 1 115 ? -14.25 8.008 -7.059 1 90.5 115 ARG B N 1
ATOM 1759 C CA . ARG B 1 115 ? -13.047 7.914 -7.871 1 90.5 115 ARG B CA 1
ATOM 1760 C C . ARG B 1 115 ? -13.336 7.258 -9.219 1 90.5 115 ARG B C 1
ATOM 1762 O O . ARG B 1 115 ? -12.789 7.664 -10.242 1 90.5 115 ARG B O 1
ATOM 1769 N N . GLU B 1 116 ? -14.141 6.215 -9.242 1 87.5 116 GLU B N 1
ATOM 1770 C CA . GLU B 1 116 ? -14.492 5.492 -10.461 1 87.5 116 GLU B CA 1
ATOM 1771 C C . GLU B 1 116 ? -15.305 6.367 -11.406 1 87.5 116 GLU B C 1
ATOM 1773 O O . GLU B 1 116 ? -15.219 6.215 -12.633 1 87.5 116 GLU B O 1
ATOM 1778 N N . GLN B 1 117 ? -16.047 7.164 -10.805 1 86.12 117 GLN B N 1
ATOM 1779 C CA . GLN B 1 117 ? -16.891 8.047 -11.602 1 86.12 117 GLN B CA 1
ATOM 1780 C C . GLN B 1 117 ? -16.062 9.18 -12.219 1 86.12 117 GLN B C 1
ATOM 1782 O O . GLN B 1 117 ? -16.391 9.664 -13.305 1 86.12 117 GLN B O 1
ATOM 1787 N N . PHE B 1 118 ? -15.008 9.562 -11.523 1 79.31 118 PHE B N 1
ATOM 1788 C CA . PHE B 1 118 ? -14.156 10.664 -11.977 1 79.31 118 PHE B CA 1
ATOM 1789 C C . PHE B 1 118 ? -12.695 10.258 -11.961 1 79.31 118 PHE B C 1
ATOM 1791 O O . PHE B 1 118 ? -11.906 10.766 -11.156 1 79.31 118 PHE B O 1
ATOM 1798 N N . PRO B 1 119 ? -12.391 9.391 -12.844 1 68.25 119 PRO B N 1
ATOM 1799 C CA . PRO B 1 119 ? -11.008 8.891 -12.812 1 68.25 119 PRO B CA 1
ATOM 1800 C C . PRO B 1 119 ? -9.977 9.992 -13.047 1 68.25 119 PRO B C 1
ATOM 1802 O O . PRO B 1 119 ? -10.266 10.977 -13.734 1 68.25 119 PRO B O 1
ATOM 1805 N N . ARG B 1 120 ? -8.953 9.984 -12.078 1 62.31 120 ARG B N 1
ATOM 1806 C CA . ARG B 1 120 ? -7.875 10.953 -12.211 1 62.31 120 ARG B CA 1
ATOM 1807 C C . ARG B 1 120 ? -7.473 11.133 -13.664 1 62.31 120 ARG B C 1
ATOM 1809 O O . ARG B 1 120 ? -7.301 10.156 -14.391 1 62.31 120 ARG B O 1
ATOM 1816 N N . ARG B 1 121 ? -7.82 12.289 -14.125 1 48.25 121 ARG B N 1
ATOM 1817 C CA . ARG B 1 121 ? -7.359 12.555 -15.484 1 48.25 121 ARG B CA 1
ATOM 1818 C C . ARG B 1 121 ? -5.852 12.352 -15.602 1 48.25 121 ARG B C 1
ATOM 1820 O O . ARG B 1 121 ? -5.078 12.945 -14.844 1 48.25 121 ARG B O 1
ATOM 1827 N N . SER B 1 122 ? -5.469 10.977 -15.805 1 36.88 122 SER B N 1
ATOM 1828 C CA . SER B 1 122 ? -4.094 10.922 -16.281 1 36.88 122 SER B CA 1
ATOM 1829 C C . SER B 1 122 ? -3.875 11.898 -17.438 1 36.88 122 SER B C 1
ATOM 1831 O O . SER B 1 122 ? -4.793 12.172 -18.219 1 36.88 122 SER B O 1
#

Foldseek 3Di:
DDFDDKDAFDDPVVLVVLVVVLVVCPPPDHDFDDDVNHTDPDVVSVVVNVVSVVSSVRHMDTDDDDDQKAALVRLCVVLVHDSVVSVVCPVVVVFDWDDDPPGTIGGPVSSVVSCVVPPPPD/DDFDDKAAFDDPVVLVVLVVVLVVCPPPDHDFDDDVNHTDPDVVSVVVNVVSVVSSVRHMDTDDDDDQKAALVRLCVVLVHDSVVSVVCPVVVVFDWDDDPPGTIGGPVSSVVSCVVPPDPD

Nearest PDB structures (foldseek):
  6amk-assembly1_A  TM=8.353E-01  e=7.755E-03  Streptomyces venezuelae
  6ama-assembly1_B  TM=7.980E-01  e=1.068E-02  Streptomyces venezuelae
  6ama-assembly1_A  TM=8.441E-01  e=2.621E-02  Streptomyces venezuelae
  4j2n-assembly1_A  TM=9.128E-01  e=6.856E-02  Pukovnikvirus pukovnik
  6amk-assembly1_B  TM=8.462E-01  e=3.851E-02  Streptomyces venezuelae

pLDDT: mean 89.63, std 10.02, range [36.88, 97.94]

Organism: NCBI:txid1990687

Solvent-accessible surface area (backbone atoms only — not comparable to full-atom values): 13555 Å² total; per-residue (Å²): 119,55,54,75,44,74,43,72,50,57,55,70,68,56,27,54,54,48,43,56,57,50,60,64,38,69,76,71,55,81,71,50,39,25,51,73,82,42,72,51,57,66,72,57,37,53,49,48,51,52,50,51,54,50,43,44,71,50,43,22,33,36,34,21,51,44,64,61,66,25,46,59,63,51,46,11,41,69,57,70,52,52,51,69,54,46,51,48,33,41,74,71,53,80,38,67,73,43,73,58,90,90,40,68,24,30,45,42,71,56,53,52,52,48,35,70,74,53,58,71,82,122,120,54,53,76,44,72,43,72,49,57,55,70,68,56,27,54,54,48,41,56,59,51,59,66,38,69,76,73,55,82,71,50,38,25,50,74,83,42,71,52,58,68,72,58,35,53,49,49,53,53,50,51,55,52,44,46,71,48,43,22,34,36,36,20,51,43,64,59,67,24,47,60,64,52,46,11,42,69,58,72,50,50,49,68,54,46,52,48,33,42,74,72,54,80,37,67,74,43,74,58,89,91,41,67,23,30,45,41,70,57,53,51,52,49,34,70,74,55,57,72,82,122

InterPro domains:
  IPR009061 Putative DNA-binding domain superfamily [SSF46955] (69-117)
  IPR010093 SinI-like, DNA-binding domain [TIGR01764] (69-117)
  IPR041657 Helix-turn-helix domain, group 17 [PF12728] (69-117)

Secondary structure (DSSP, 8-state):
-EEEEEEPPPPHHHHHHHHHHHHHHTTSSPPPEEETTEEPPHHHHHHHHHHHHHHHTT-EEEEEEE-SEE-HHHHHHHHTS-HHHHHHHHHHTSS--EEETTEEEEEHHHHHHHHHHS----/-EEEEEEPPPPHHHHHHHHHHHHHHTTSSPPPEEETTEEPPHHHHHHHHHHHHHHHTT-EEEEEEE-SEE-HHHHHHHHTS-HHHHHHHHHHTSS--EEETTEEEEEHHHHHHHHHHS----

Radius of gyration: 19.24 Å; Cα contacts (8 Å, |Δi|>4): 367; chains: 2; bounding box: 45×50×44 Å